Protein AF-A0A7C1PCT9-F1 (afdb_monomer)

Solvent-accessible surface area (backbone atoms only — not comparable to full-atom values): 18256 Å² total; per-residue (Å²): 136,82,82,90,89,82,88,82,88,87,85,89,86,79,90,88,82,89,81,87,88,81,85,83,84,84,85,89,81,91,84,91,85,92,84,89,81,94,81,67,72,62,65,69,50,56,55,52,55,54,50,52,53,52,49,66,73,66,52,69,83,76,79,71,77,74,73,76,74,72,79,72,78,71,56,94,83,63,65,92,64,53,50,37,72,36,34,32,74,82,54,45,45,39,73,47,61,86,58,62,58,45,44,54,76,41,76,43,57,38,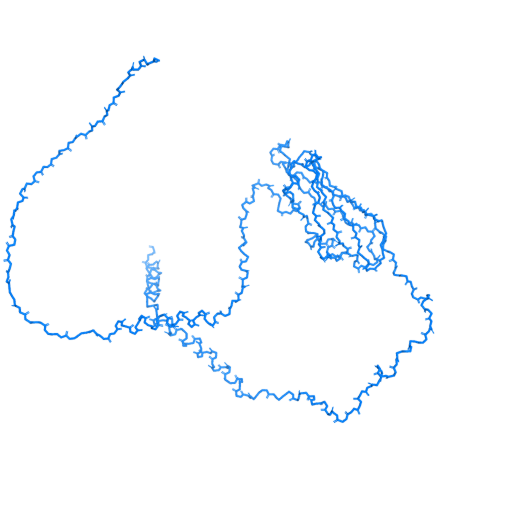29,44,36,38,36,45,25,76,41,38,85,65,41,51,82,83,63,53,76,79,36,65,74,47,46,74,44,38,44,81,49,81,83,58,63,73,70,50,66,40,73,90,72,15,24,28,34,42,47,38,42,36,23,56,71,51,66,85,47,54,52,45,77,59,44,70,37,33,33,39,23,91,86,44,59,90,98,50,31,60,50,77,41,59,19,64,62,45,71,33,43,46,38,74,62,84,69,65,87,77,58,72,86,67,76,79,80,71,56,66,73,84,71,50,75,81,86,56,91,73,72,77,74,69,75,73,75,71,72,75,58,67,66,57,57,51,47,51,68,51,49,52,60,50,50,56,51,52,49,53,52,52,50,53,69,74,43,58,64,61,56,53,53,51,51,55,51,52,55,49,56,55,53,61,70,74,54,128

Foldseek 3Di:
DDDDDDDDDDDDDDDDDDDDDDDDDDDDDDDDDDDDDPDDPPVVVVVVVVVVVVVVVPPPPPPPPPPPVPPPPQPPLDDPPQEFAWAFDPKAKAKDWPDQEDAAPDWTKIKIKIFRTQCQVRGHDDPCCPPPVDVVFWDFDPDFDDKDGDNVRNMIMGITTIGGNDQPPFKDQKRKHWYAYPPDDPSCRTDIYIHHIGTHGHHYDDDCPVVDPPPPCPDCVVVPPVPDPPPPPPPPPPPPPCVVVVVCVVVVVVVVVVVVVVCCVVCVVVVVVVVVVVVVVVVVVVPD

Nearest PDB structures (foldseek):
  3mjg-assembly1_X  TM=6.087E-01  e=2.648E-02  Homo sapiens
  7u06-assembly1_a  TM=4.929E-01  e=1.381E-01  Saccharomyces cerevisiae
  7u06-assembly1_A  TM=5.159E-01  e=6.075E-01  Saccharomyces cerevisiae
  5cl2-assembly1_B  TM=4.514E-01  e=9.581E-01  Bacillus subtilis subsp. subtilis str. 168
  7aoi-assembly1_AE  TM=2.057E-01  e=4.460E+00  Trypanosoma brucei

Structure (mmCIF, N/CA/C/O backbone):
data_AF-A0A7C1PCT9-F1
#
_entry.id   AF-A0A7C1PCT9-F1
#
loop_
_atom_site.group_PDB
_atom_site.id
_atom_site.type_symbol
_atom_site.label_atom_id
_atom_site.label_alt_id
_atom_site.label_comp_id
_atom_site.label_asym_id
_atom_site.label_entity_id
_atom_site.label_seq_id
_atom_site.pdbx_PDB_ins_code
_atom_site.Cartn_x
_atom_site.Cartn_y
_atom_site.Cartn_z
_atom_site.occupancy
_atom_site.B_iso_or_equiv
_atom_site.auth_seq_id
_atom_site.auth_comp_id
_atom_site.auth_asym_id
_atom_site.auth_atom_id
_atom_site.pdbx_PDB_model_num
ATOM 1 N N . MET A 1 1 ? 53.596 25.399 -35.728 1.00 34.41 1 MET A N 1
ATOM 2 C CA . MET A 1 1 ? 53.726 25.555 -37.193 1.00 34.41 1 MET A CA 1
ATOM 3 C C . MET A 1 1 ? 52.388 25.213 -37.831 1.00 34.41 1 MET A C 1
ATOM 5 O O . MET A 1 1 ? 51.833 24.182 -37.480 1.00 34.41 1 MET A O 1
ATOM 9 N N . THR A 1 2 ? 51.874 26.073 -38.708 1.00 39.88 2 THR A N 1
ATOM 10 C CA . THR A 1 2 ? 50.877 25.734 -39.749 1.00 39.88 2 THR A CA 1
ATOM 11 C C . THR A 1 2 ? 51.627 25.346 -41.038 1.00 39.88 2 THR A C 1
ATOM 13 O O . THR A 1 2 ? 52.841 25.575 -41.093 1.00 39.88 2 THR A O 1
ATOM 16 N N . PRO A 1 3 ? 50.995 24.654 -42.009 1.00 45.25 3 PRO A N 1
ATOM 17 C CA . PRO A 1 3 ? 50.161 25.276 -43.073 1.00 45.25 3 PRO A CA 1
ATOM 18 C C . PRO A 1 3 ? 48.670 24.814 -42.995 1.00 45.25 3 PRO A C 1
ATOM 20 O O . PRO A 1 3 ? 48.395 23.871 -42.264 1.00 45.25 3 PRO A O 1
ATOM 23 N N . ILE A 1 4 ? 47.611 25.448 -43.547 1.00 35.72 4 ILE A N 1
ATOM 24 C CA . ILE A 1 4 ? 47.355 26.126 -44.854 1.00 35.72 4 ILE A CA 1
ATOM 25 C C . ILE A 1 4 ? 47.272 25.072 -45.988 1.00 35.72 4 ILE A C 1
ATOM 27 O O . ILE A 1 4 ? 48.255 24.392 -46.237 1.00 35.72 4 ILE A O 1
ATOM 31 N N . CYS A 1 5 ? 46.136 24.747 -46.625 1.00 29.41 5 CYS A N 1
ATOM 32 C CA . CYS A 1 5 ? 45.145 25.516 -47.421 1.00 29.41 5 CYS A CA 1
ATOM 33 C C . CYS A 1 5 ? 43.762 24.779 -47.423 1.00 29.41 5 CYS A C 1
ATOM 35 O O . CYS A 1 5 ? 43.679 23.708 -46.834 1.00 29.41 5 CYS A O 1
ATOM 37 N N . MET A 1 6 ? 42.676 25.141 -48.142 1.00 30.17 6 MET A N 1
ATOM 38 C CA . MET A 1 6 ? 42.039 26.407 -48.603 1.00 30.17 6 MET A CA 1
ATOM 39 C C . MET A 1 6 ? 40.809 26.049 -49.502 1.00 30.17 6 MET A C 1
ATOM 41 O O . MET A 1 6 ? 40.753 24.934 -50.011 1.00 30.17 6 MET A O 1
ATOM 45 N N . ASN A 1 7 ? 39.896 27.003 -49.772 1.00 30.20 7 ASN A N 1
ATOM 46 C CA . ASN A 1 7 ? 38.778 26.960 -50.752 1.00 30.20 7 ASN A CA 1
ATOM 47 C C . ASN A 1 7 ? 37.554 26.058 -50.419 1.00 30.20 7 ASN A C 1
ATOM 49 O O . ASN A 1 7 ? 37.663 25.115 -49.648 1.00 30.20 7 ASN A O 1
ATOM 53 N N . CYS A 1 8 ? 36.342 26.315 -50.945 1.00 29.67 8 CYS A N 1
ATOM 54 C CA . CYS A 1 8 ? 35.909 27.401 -51.847 1.00 29.67 8 CYS A CA 1
ATOM 55 C C . CYS A 1 8 ? 34.505 27.946 -51.509 1.00 29.67 8 CYS A C 1
ATOM 57 O O . CYS A 1 8 ? 33.659 27.231 -50.977 1.00 29.67 8 CYS A O 1
ATOM 59 N N . SER A 1 9 ? 34.245 29.198 -51.889 1.00 33.88 9 SER A N 1
ATOM 60 C CA . SER A 1 9 ? 32.927 29.846 -51.806 1.00 33.88 9 SER A CA 1
ATOM 61 C C . SER A 1 9 ? 32.010 29.433 -52.963 1.00 33.88 9 SER A C 1
ATOM 63 O O . SER A 1 9 ? 32.494 29.163 -54.062 1.00 33.88 9 SER A O 1
ATOM 65 N N . TYR A 1 10 ? 30.688 29.515 -52.777 1.00 34.38 10 TYR A N 1
ATOM 66 C CA . TYR A 1 10 ? 29.740 29.518 -53.897 1.00 34.38 10 TYR A CA 1
ATOM 67 C C . TYR A 1 10 ? 28.717 30.649 -53.754 1.00 34.38 10 TYR A C 1
ATOM 69 O O . TYR A 1 10 ? 28.006 30.739 -52.755 1.00 34.38 10 TYR A O 1
ATOM 77 N N . THR A 1 11 ? 28.652 31.525 -54.755 1.00 38.16 11 THR A N 1
ATOM 78 C CA . THR A 1 11 ? 27.704 32.643 -54.836 1.00 38.16 11 THR A CA 1
ATOM 79 C C . THR A 1 11 ? 26.948 32.574 -56.157 1.00 38.16 11 THR A C 1
ATOM 81 O O . THR A 1 11 ? 27.548 32.442 -57.221 1.00 38.16 11 THR A O 1
ATOM 84 N N . ALA A 1 12 ? 25.621 32.693 -56.100 1.00 37.91 12 ALA A N 1
ATOM 85 C CA . ALA A 1 12 ? 24.768 32.758 -57.282 1.00 37.91 12 ALA A CA 1
ATOM 86 C C . ALA A 1 12 ? 24.230 34.188 -57.462 1.00 37.91 12 ALA A C 1
ATOM 88 O O . ALA A 1 12 ? 23.592 34.740 -56.566 1.00 37.91 12 ALA A O 1
ATOM 89 N N . ARG A 1 13 ? 24.498 34.789 -58.626 1.00 34.66 13 ARG A N 1
ATOM 90 C CA . ARG A 1 13 ? 23.863 36.029 -59.111 1.00 34.66 13 ARG A CA 1
ATOM 91 C C . ARG A 1 13 ? 22.791 35.692 -60.147 1.00 34.66 13 ARG A C 1
ATOM 93 O O . ARG A 1 13 ? 22.927 34.668 -60.806 1.00 34.66 13 ARG A O 1
ATOM 100 N N . ILE A 1 14 ? 21.848 36.622 -60.348 1.00 40.97 14 ILE A N 1
ATOM 101 C CA . ILE A 1 14 ? 21.247 37.117 -61.620 1.00 40.97 14 ILE A CA 1
ATOM 102 C C . ILE A 1 14 ? 20.027 37.974 -61.194 1.00 40.97 14 ILE A C 1
ATOM 104 O O . ILE A 1 14 ? 19.207 37.503 -60.416 1.00 40.97 14 ILE A O 1
ATOM 108 N N . ASN A 1 15 ? 20.041 39.309 -61.364 1.00 33.62 15 ASN A N 1
ATOM 109 C CA . ASN A 1 15 ? 19.644 40.087 -62.565 1.00 33.62 15 ASN A CA 1
ATOM 110 C C . ASN A 1 15 ? 18.154 39.864 -62.936 1.00 33.62 15 ASN A C 1
ATOM 112 O O . ASN A 1 15 ? 17.707 38.728 -62.913 1.00 33.62 15 ASN A O 1
ATOM 116 N N . CYS A 1 16 ? 17.303 40.836 -63.307 1.00 33.38 16 CYS A N 1
ATOM 117 C CA . CYS A 1 16 ? 17.400 42.246 -63.766 1.00 33.38 16 CYS A CA 1
ATOM 118 C C . CYS A 1 16 ? 15.999 42.924 -63.563 1.00 33.38 16 CYS A C 1
ATOM 120 O O . CYS A 1 16 ? 15.058 42.195 -63.274 1.00 33.38 16 CYS A O 1
ATOM 122 N N . SER A 1 17 ? 15.685 44.223 -63.751 1.00 31.41 17 SER A N 1
ATOM 123 C CA . SER A 1 17 ? 16.380 45.526 -63.944 1.00 31.41 17 SER A CA 1
ATOM 124 C C . SER A 1 17 ? 15.306 46.665 -63.896 1.00 31.41 17 SER A C 1
ATOM 126 O O . SER A 1 17 ? 14.157 46.376 -63.573 1.00 31.41 17 SER A O 1
ATOM 128 N N . TYR A 1 18 ? 15.643 47.900 -64.317 1.00 33.81 18 TYR A N 1
ATOM 129 C CA . TYR A 1 18 ? 14.765 49.067 -64.614 1.00 33.81 18 TYR A CA 1
ATOM 130 C C . TYR A 1 18 ? 14.069 49.812 -63.440 1.00 33.81 18 TYR A C 1
ATOM 132 O O . TYR A 1 18 ? 13.752 49.203 -62.428 1.00 33.81 18 TYR A O 1
ATOM 140 N N . SER A 1 19 ? 13.674 51.100 -63.547 1.00 34.06 19 SER A N 1
ATOM 141 C CA . SER A 1 19 ? 14.343 52.334 -6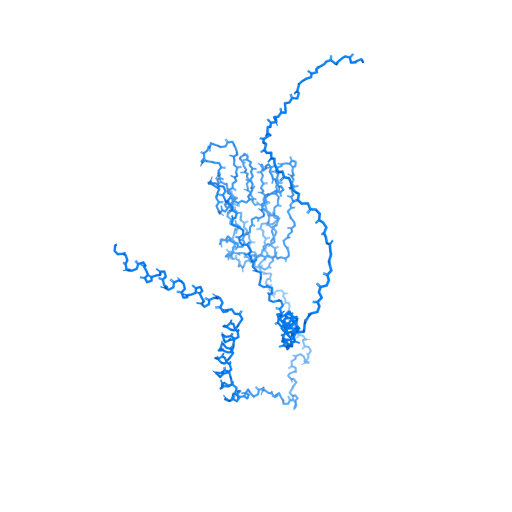4.056 1.00 34.06 19 SER A CA 1
ATOM 142 C C . SER A 1 19 ? 13.479 53.584 -63.736 1.00 34.06 19 SER A C 1
ATOM 144 O O . SER A 1 19 ? 12.262 53.511 -63.881 1.00 34.06 19 SER A O 1
ATOM 146 N N . GLY A 1 20 ? 14.086 54.736 -63.394 1.00 29.34 20 GLY A N 1
ATOM 147 C CA . GLY A 1 20 ? 13.401 56.026 -63.108 1.00 29.34 20 GLY A CA 1
ATOM 148 C C . GLY A 1 20 ? 12.677 56.078 -61.744 1.00 29.34 20 GLY A C 1
ATOM 149 O O . GLY A 1 20 ? 12.276 55.046 -61.225 1.00 29.34 20 GLY A O 1
ATOM 150 N N . GLY A 1 21 ? 12.493 57.208 -61.046 1.00 30.06 21 GLY A N 1
ATOM 151 C CA . GLY A 1 21 ? 12.656 58.640 -61.371 1.00 30.06 21 GLY A CA 1
ATOM 152 C C . GLY A 1 21 ? 11.321 59.388 -61.138 1.00 30.06 21 GLY A C 1
ATOM 153 O O . GLY A 1 21 ? 10.285 58.839 -61.484 1.00 30.06 21 GLY A O 1
ATOM 154 N N . SER A 1 22 ? 11.231 60.600 -60.570 1.00 33.81 22 SER A N 1
ATOM 155 C CA . SER A 1 22 ? 12.225 61.504 -59.960 1.00 33.81 22 SER A CA 1
ATOM 156 C C . SER A 1 22 ? 11.532 62.603 -59.097 1.00 33.81 22 SER A C 1
ATOM 158 O O . SER A 1 22 ? 10.328 62.792 -59.197 1.00 33.81 22 SER A O 1
ATOM 160 N N . LEU A 1 23 ? 12.314 63.330 -58.278 1.00 32.09 23 LEU A N 1
ATOM 161 C CA . LEU A 1 23 ? 12.117 64.728 -57.807 1.00 32.09 23 LEU A CA 1
ATOM 162 C C . LEU A 1 23 ? 10.844 65.194 -57.023 1.00 32.09 23 LEU A C 1
ATOM 164 O O . LEU A 1 23 ? 9.767 65.381 -57.567 1.00 32.09 23 LEU A O 1
ATOM 168 N N . SER A 1 24 ? 11.089 65.567 -55.753 1.00 35.06 24 SER A N 1
ATOM 169 C CA . SER A 1 24 ? 10.665 66.794 -55.015 1.00 35.06 24 SER A CA 1
ATOM 170 C C . SER A 1 24 ? 9.210 67.341 -54.964 1.00 35.06 24 SER A C 1
ATOM 172 O O . SER A 1 24 ? 8.599 67.698 -55.963 1.00 35.06 24 SER A O 1
ATOM 174 N N . LEU A 1 25 ? 8.788 67.612 -53.714 1.00 38.69 25 LEU A N 1
ATOM 175 C CA . LEU A 1 25 ? 7.818 68.620 -53.201 1.00 38.69 25 LEU A CA 1
ATOM 176 C C . LEU A 1 25 ? 8.000 70.049 -53.814 1.00 38.69 25 LEU A C 1
ATOM 178 O O . LEU A 1 25 ? 9.107 70.281 -54.305 1.00 38.69 25 LEU A O 1
ATOM 182 N N . PRO A 1 26 ? 7.050 71.040 -53.712 1.00 46.72 26 PRO A N 1
ATOM 183 C CA . PRO A 1 26 ? 6.242 71.328 -52.497 1.00 46.72 26 PRO A CA 1
ATOM 184 C C . PRO A 1 26 ? 4.864 72.081 -52.579 1.00 46.72 26 PRO A C 1
ATOM 186 O O . PRO A 1 26 ? 4.522 72.726 -53.560 1.00 46.72 26 PRO A O 1
ATOM 189 N N . SER A 1 27 ? 4.202 72.159 -51.406 1.00 32.53 27 SER A N 1
ATOM 190 C CA . SER A 1 27 ? 3.361 73.276 -50.880 1.00 32.53 27 SER A CA 1
ATOM 191 C C . SER A 1 27 ? 1.933 73.574 -51.414 1.00 32.53 27 SER A C 1
ATOM 193 O O . SER A 1 27 ? 1.569 73.209 -52.522 1.00 32.53 27 SER A O 1
ATOM 195 N N . ALA A 1 28 ? 1.180 74.328 -50.582 1.00 31.72 28 ALA A N 1
ATOM 196 C CA . ALA A 1 28 ? -0.140 74.974 -50.781 1.00 31.72 28 ALA A CA 1
ATOM 197 C C . ALA A 1 28 ? -1.378 74.065 -51.038 1.00 31.72 28 ALA A C 1
ATOM 199 O O . ALA A 1 28 ? -1.268 73.001 -51.626 1.00 31.72 28 ALA A O 1
ATOM 200 N N . SER A 1 29 ? -2.622 74.419 -50.661 1.00 33.34 29 SER A N 1
ATOM 201 C CA . SER A 1 29 ? -3.139 75.333 -49.615 1.00 33.34 29 SER A CA 1
ATOM 202 C C . SER A 1 29 ? -4.628 75.017 -49.311 1.00 33.34 29 SER A C 1
ATOM 204 O O . SER A 1 29 ? -5.347 74.547 -50.183 1.00 33.34 29 SER A O 1
ATOM 206 N N . SER A 1 30 ? -5.093 75.339 -48.093 1.00 34.66 30 SER A N 1
ATOM 207 C CA . SER A 1 30 ? -6.479 75.727 -47.714 1.00 34.66 30 SER A CA 1
ATOM 208 C C . SER A 1 30 ? -7.722 75.022 -48.315 1.00 34.66 30 SER A C 1
ATOM 210 O O . SER A 1 30 ? -8.102 75.319 -49.442 1.00 34.66 30 SER A O 1
ATOM 212 N N . ALA A 1 31 ? -8.513 74.337 -47.467 1.00 33.94 31 ALA A N 1
ATOM 213 C CA . ALA A 1 31 ? -9.981 74.527 -47.365 1.00 33.94 31 ALA A CA 1
ATOM 214 C C . ALA A 1 31 ? -10.581 73.861 -46.098 1.00 33.94 31 ALA A C 1
ATOM 216 O O . ALA A 1 31 ? -10.058 72.874 -45.587 1.00 33.94 31 ALA A O 1
ATOM 217 N N . THR A 1 32 ? -11.686 74.403 -45.572 1.00 39.47 32 THR A N 1
ATOM 218 C CA . THR A 1 32 ? -12.336 73.990 -44.308 1.00 39.47 32 THR A CA 1
ATOM 219 C C . THR A 1 32 ? -13.384 72.872 -44.469 1.00 39.47 32 THR A C 1
ATOM 221 O O . THR A 1 32 ? -14.223 72.919 -45.362 1.00 39.47 32 THR A O 1
ATOM 224 N N . GLY A 1 33 ? -13.417 71.901 -43.538 1.00 33.62 33 GLY A N 1
ATOM 225 C CA . GLY A 1 33 ? -14.384 70.782 -43.521 1.00 33.62 33 GLY A CA 1
ATOM 226 C C . GLY A 1 33 ? -14.949 70.476 -42.122 1.00 33.62 33 GLY A C 1
ATOM 227 O O . GLY A 1 33 ? -14.325 69.800 -41.311 1.00 33.62 33 GLY A O 1
ATOM 228 N N . ARG A 1 34 ? -16.141 70.998 -41.813 1.00 36.94 34 ARG A N 1
ATOM 229 C CA . ARG A 1 34 ? -16.750 71.063 -40.463 1.00 36.94 34 ARG A CA 1
ATOM 230 C C . ARG A 1 34 ? -17.566 69.794 -40.110 1.00 36.94 34 ARG A C 1
ATOM 232 O O . ARG A 1 34 ? -18.535 69.539 -40.819 1.00 36.94 34 ARG A O 1
ATOM 239 N N . ARG A 1 35 ? -17.305 69.116 -38.966 1.00 35.19 35 ARG A N 1
ATOM 240 C CA . ARG A 1 35 ? -18.284 68.721 -37.889 1.00 35.19 35 ARG A CA 1
ATOM 241 C C . ARG A 1 35 ? -17.812 67.591 -36.936 1.00 35.19 35 ARG A C 1
ATOM 243 O O . ARG A 1 35 ? -16.844 66.885 -37.183 1.00 35.19 35 ARG A O 1
ATOM 250 N N . HIS A 1 36 ? -18.504 67.481 -35.795 1.00 40.34 36 HIS A N 1
ATOM 251 C CA . HIS A 1 36 ? -18.175 66.667 -34.611 1.00 40.34 36 HIS A CA 1
ATOM 252 C C . HIS A 1 36 ? -18.411 65.150 -34.744 1.00 40.34 36 HIS A C 1
ATOM 254 O O . HIS A 1 36 ? -19.438 64.736 -35.271 1.00 40.34 36 HIS A O 1
ATOM 260 N N . ALA A 1 37 ? -17.581 64.347 -34.053 1.00 39.06 37 ALA A N 1
ATOM 261 C CA . ALA A 1 37 ? -17.981 63.040 -33.486 1.00 39.06 37 ALA A CA 1
ATOM 262 C C . ALA A 1 37 ? -17.149 62.566 -32.255 1.00 39.06 37 ALA A C 1
ATOM 264 O O . ALA A 1 37 ? -17.217 61.400 -31.860 1.00 39.06 37 ALA A O 1
ATOM 265 N N . SER A 1 38 ? -16.346 63.431 -31.616 1.00 45.69 38 SER A N 1
ATOM 266 C CA . SER A 1 38 ? -15.388 63.019 -30.565 1.00 45.69 38 SER A CA 1
ATOM 267 C C . SER A 1 38 ? -15.964 63.061 -29.136 1.00 45.69 38 SER A C 1
ATOM 269 O O . SER A 1 38 ? -15.550 63.878 -28.318 1.00 45.69 38 SER A O 1
ATOM 271 N N . ARG A 1 39 ? -16.949 62.202 -28.810 1.00 46.16 39 ARG A N 1
ATOM 272 C CA . ARG A 1 39 ? -17.495 62.118 -27.429 1.00 46.16 39 ARG A CA 1
ATOM 273 C C . ARG A 1 39 ? -18.047 60.747 -26.989 1.00 46.16 39 ARG A C 1
ATOM 275 O O . ARG A 1 39 ? -19.043 60.680 -26.281 1.00 46.16 39 ARG A O 1
ATOM 282 N N . SER A 1 40 ? -17.417 59.634 -27.384 1.00 47.94 40 SER A N 1
ATOM 283 C CA . SER A 1 40 ? -17.886 58.281 -26.988 1.00 47.94 40 SER A CA 1
ATOM 284 C C . SER A 1 40 ? -16.805 57.228 -26.686 1.00 47.94 40 SER A C 1
ATOM 286 O O . SER A 1 40 ? -17.117 56.175 -26.126 1.00 47.94 40 SER A O 1
ATOM 288 N N . ARG A 1 41 ? -15.528 57.481 -2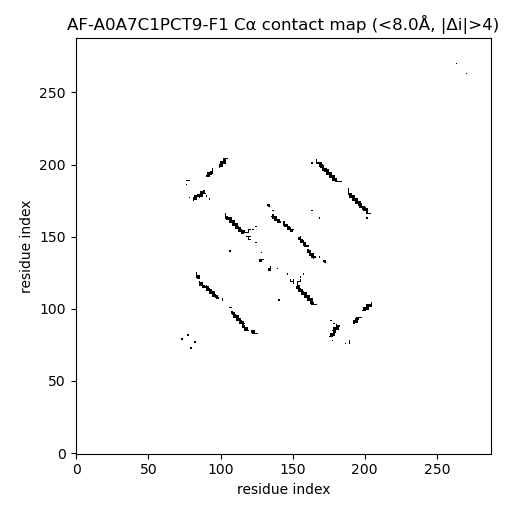7.017 1.00 47.62 41 ARG A N 1
ATOM 289 C CA . ARG A 1 41 ? -14.442 56.485 -26.866 1.00 47.62 41 ARG A CA 1
ATOM 290 C C . ARG A 1 41 ? -13.862 56.393 -25.444 1.00 47.62 41 ARG A C 1
ATOM 292 O O . ARG A 1 41 ? -13.344 55.340 -25.088 1.00 47.62 41 ARG A O 1
ATOM 299 N N . GLY A 1 42 ? -13.980 57.455 -24.637 1.00 40.38 42 GLY A N 1
ATOM 300 C CA . GLY A 1 42 ? -13.446 57.528 -23.267 1.00 40.38 42 GLY A CA 1
ATOM 301 C C . GLY A 1 42 ? -14.140 56.574 -22.289 1.00 40.38 42 GLY A C 1
ATOM 302 O O . GLY A 1 42 ? -13.519 55.623 -21.820 1.00 40.38 42 GLY A O 1
ATOM 303 N N . LEU A 1 43 ? -15.447 56.763 -22.051 1.00 46.94 43 LEU A N 1
ATOM 304 C CA . LEU A 1 43 ? -16.223 55.962 -21.085 1.00 46.94 43 LEU A CA 1
ATOM 305 C C . LEU A 1 43 ? -16.121 54.447 -21.348 1.00 46.94 43 LEU A C 1
ATOM 307 O O . LEU A 1 43 ? -16.063 53.658 -20.408 1.00 46.94 43 LEU A O 1
ATOM 311 N N . ARG A 1 44 ? -16.029 54.032 -22.622 1.00 50.69 44 ARG A N 1
ATOM 312 C CA . ARG A 1 44 ? -15.876 52.619 -23.018 1.00 50.69 44 ARG A CA 1
ATOM 313 C C . ARG A 1 44 ? -14.543 51.981 -22.599 1.00 50.69 44 ARG A C 1
ATOM 315 O O . ARG A 1 44 ? -14.449 50.757 -22.636 1.00 50.69 44 ARG A O 1
ATOM 322 N N . ARG A 1 45 ? -13.526 52.766 -22.226 1.00 51.34 45 ARG A N 1
ATOM 323 C CA . ARG A 1 45 ? -12.267 52.271 -21.641 1.00 51.34 45 ARG A CA 1
ATOM 324 C C . ARG A 1 45 ? -12.325 52.290 -20.112 1.00 51.34 45 ARG A C 1
ATOM 326 O O . ARG A 1 45 ? -12.053 51.261 -19.503 1.00 51.34 45 ARG A O 1
ATOM 333 N N . SER A 1 46 ? -12.775 53.391 -19.506 1.00 53.59 46 SER A N 1
ATOM 334 C CA . SER A 1 46 ? -12.893 53.523 -18.043 1.00 53.59 46 SER A CA 1
ATOM 335 C C . SER A 1 46 ? -13.793 52.445 -17.429 1.00 53.59 46 SER A C 1
ATOM 337 O O . SER A 1 46 ? -13.396 51.782 -16.476 1.00 53.59 46 SER A O 1
ATOM 339 N N . ALA A 1 47 ? -14.960 52.186 -18.031 1.00 54.59 47 ALA A N 1
ATOM 340 C CA . ALA A 1 47 ? -15.884 51.156 -17.556 1.00 54.59 47 ALA A CA 1
ATOM 341 C C . ALA A 1 47 ? -15.303 49.729 -17.625 1.00 54.59 47 ALA A C 1
ATOM 343 O O . ALA A 1 47 ? -15.675 48.888 -16.816 1.00 54.59 47 ALA A O 1
ATOM 344 N N . ARG A 1 48 ? -14.372 49.446 -18.551 1.00 53.94 48 ARG A N 1
ATOM 345 C CA . ARG A 1 48 ? -13.707 48.131 -18.641 1.00 53.94 48 ARG A CA 1
ATOM 346 C C . ARG A 1 48 ? -12.708 47.915 -17.506 1.00 53.94 48 ARG A C 1
ATOM 348 O O . ARG A 1 48 ? -12.658 46.821 -16.961 1.00 53.94 48 ARG A O 1
ATOM 355 N N . LEU A 1 49 ? -11.945 48.948 -17.145 1.00 56.66 49 LEU A N 1
ATOM 356 C CA . LEU A 1 49 ? -10.989 48.883 -16.034 1.00 56.66 49 LEU A CA 1
ATOM 357 C C . LEU A 1 49 ? -11.705 48.775 -14.683 1.00 56.66 49 LEU A C 1
ATOM 359 O O . LEU A 1 49 ? -11.335 47.937 -13.868 1.00 56.66 49 LEU A O 1
ATOM 363 N N . ILE A 1 50 ? -12.774 49.554 -14.482 1.00 62.09 50 ILE A N 1
ATOM 364 C CA . ILE A 1 50 ? -13.597 49.480 -13.266 1.00 62.09 50 ILE A CA 1
ATOM 365 C C . ILE A 1 50 ? -14.273 48.106 -13.148 1.00 62.09 50 ILE A C 1
ATOM 367 O O . ILE A 1 50 ? -14.256 47.522 -12.071 1.00 62.09 50 ILE A O 1
ATOM 371 N N . PHE A 1 51 ? -14.812 47.549 -14.242 1.00 56.91 51 PHE A N 1
ATOM 372 C CA . PHE A 1 51 ? -15.431 46.218 -14.208 1.00 56.91 51 PHE A CA 1
ATOM 373 C C . PHE A 1 51 ? -14.413 45.090 -13.975 1.00 56.91 51 PHE A C 1
ATOM 375 O O . PHE A 1 51 ? -14.731 44.146 -13.265 1.00 56.91 51 PHE A O 1
ATOM 382 N N . LEU A 1 52 ? -13.187 45.187 -14.509 1.00 59.97 52 LEU A N 1
ATOM 383 C CA . LEU A 1 52 ? -12.111 44.235 -14.196 1.00 59.97 52 LEU A CA 1
ATOM 384 C C . LEU A 1 52 ? -11.719 44.280 -12.711 1.00 59.97 52 LEU A C 1
ATOM 386 O O . LEU A 1 52 ? -11.619 43.230 -12.086 1.00 59.97 52 LEU A O 1
ATOM 390 N N . LEU A 1 53 ? -11.564 45.477 -12.133 1.00 58.38 53 LEU A N 1
ATOM 391 C CA . LEU A 1 53 ? -11.297 45.643 -10.699 1.00 58.38 53 LEU A CA 1
ATOM 392 C C . LEU A 1 53 ? -12.431 45.087 -9.826 1.00 58.38 53 LEU A C 1
ATOM 394 O O . LEU A 1 53 ? -12.159 44.378 -8.863 1.00 58.38 53 LEU A O 1
ATOM 398 N N . LEU A 1 54 ? -13.692 45.353 -10.182 1.00 57.53 54 LEU A N 1
ATOM 399 C CA . LEU A 1 54 ? -14.853 44.808 -9.471 1.00 57.53 54 LEU A CA 1
ATOM 400 C C . LEU A 1 54 ? -14.981 43.286 -9.611 1.00 57.53 54 LEU A C 1
ATOM 402 O O . LEU A 1 54 ? -15.396 42.643 -8.654 1.00 57.53 54 LEU A O 1
ATOM 406 N N . LEU A 1 55 ? -14.583 42.698 -10.746 1.00 53.03 55 LEU A N 1
ATOM 407 C CA . LEU A 1 55 ? -14.550 41.241 -10.899 1.00 53.03 55 LEU A CA 1
ATOM 408 C C . LEU A 1 55 ? -13.525 40.615 -9.942 1.00 53.03 55 LEU A C 1
ATOM 410 O O . LEU A 1 55 ? -13.873 39.704 -9.200 1.00 53.03 55 LEU A O 1
ATOM 414 N N . CYS A 1 56 ? -12.304 41.162 -9.896 1.00 51.34 56 CYS A N 1
ATOM 415 C CA . CYS A 1 56 ? -11.245 40.703 -8.991 1.00 51.34 56 CYS A CA 1
ATOM 416 C C . CYS A 1 56 ? -11.567 40.910 -7.499 1.00 51.34 56 CYS A C 1
ATOM 418 O O . CYS A 1 56 ? -10.971 40.243 -6.660 1.00 51.34 56 CYS A O 1
ATOM 420 N N . LEU A 1 57 ? -12.483 41.827 -7.164 1.00 54.19 57 LEU A N 1
ATOM 421 C CA . LEU A 1 57 ? -12.939 42.095 -5.792 1.00 54.19 57 LEU A CA 1
ATOM 422 C C . LEU A 1 57 ? -14.170 41.272 -5.369 1.00 54.19 57 LEU A C 1
ATOM 424 O O . LEU A 1 57 ? -14.535 41.317 -4.198 1.00 54.19 57 LEU A O 1
ATOM 428 N N . TRP A 1 58 ? -14.822 40.556 -6.292 1.00 47.19 58 TRP A N 1
ATOM 429 C CA . TRP A 1 58 ? -15.984 39.695 -6.005 1.00 47.19 58 TRP A CA 1
ATOM 430 C C . TRP A 1 58 ? -15.752 38.214 -6.310 1.00 47.19 58 TRP A C 1
ATOM 432 O O . TRP A 1 58 ? -16.521 37.367 -5.858 1.00 47.19 58 TRP A O 1
ATOM 442 N N . THR A 1 59 ? -14.673 37.866 -7.012 1.00 42.50 59 THR A N 1
ATOM 443 C CA . THR A 1 59 ? -14.097 36.529 -6.894 1.00 42.50 59 THR A CA 1
ATOM 444 C C . THR A 1 59 ? -13.341 36.432 -5.573 1.00 42.50 59 THR A C 1
ATOM 446 O O . THR A 1 59 ? -12.140 36.706 -5.526 1.00 42.50 59 THR A O 1
ATOM 449 N N . GLU A 1 60 ? -14.010 35.970 -4.513 1.00 45.56 60 GLU A N 1
ATOM 450 C CA . GLU A 1 60 ? -13.270 35.191 -3.517 1.00 45.56 60 GLU A CA 1
ATOM 451 C C . GLU A 1 60 ? -12.502 34.090 -4.265 1.00 45.56 60 GLU A C 1
ATOM 453 O O . GLU A 1 60 ? -13.045 33.508 -5.218 1.00 45.56 60 GLU A O 1
ATOM 458 N N . PRO A 1 61 ? -11.247 33.793 -3.889 1.00 43.34 61 PRO A N 1
ATOM 459 C CA . PRO A 1 61 ? -10.513 32.698 -4.485 1.00 43.34 61 PRO A CA 1
ATOM 460 C C . PRO A 1 61 ? -11.140 31.386 -4.013 1.00 43.34 61 PRO A C 1
ATOM 462 O O . PRO A 1 61 ? -10.666 30.740 -3.080 1.00 43.34 61 PRO A O 1
ATOM 465 N N . VAL A 1 62 ? -12.191 30.956 -4.715 1.00 47.19 62 VAL A N 1
ATOM 466 C CA . VAL A 1 62 ? -12.561 29.549 -4.797 1.00 47.19 62 VAL A CA 1
ATOM 467 C C . VAL A 1 62 ? -11.350 28.861 -5.407 1.00 47.19 62 VAL A C 1
ATOM 469 O O . VAL A 1 62 ? -11.209 28.774 -6.628 1.00 47.19 62 VAL A O 1
ATOM 472 N N . VAL A 1 63 ? -10.447 28.395 -4.539 1.00 47.69 63 VAL A N 1
ATOM 473 C CA . VAL A 1 63 ? -9.331 27.513 -4.882 1.00 47.69 63 VAL A CA 1
ATOM 474 C C . VAL A 1 63 ? -9.930 26.144 -5.185 1.00 47.69 63 VAL A C 1
ATOM 476 O O . VAL A 1 63 ? -9.718 25.152 -4.487 1.00 47.69 63 VAL A O 1
ATOM 479 N N . GLY A 1 64 ? -10.715 26.109 -6.262 1.00 41.72 64 GLY A N 1
ATOM 480 C CA . GLY A 1 64 ? -11.008 24.908 -6.998 1.00 41.72 64 GLY A CA 1
ATOM 481 C C . GLY A 1 64 ? -9.663 24.377 -7.436 1.00 41.72 64 GLY A C 1
ATOM 482 O O . GLY A 1 64 ? -9.084 24.856 -8.411 1.00 41.72 64 GLY A O 1
ATOM 483 N N . LYS A 1 65 ? -9.151 23.413 -6.668 1.00 39.75 65 LYS A N 1
ATOM 484 C CA . LYS A 1 65 ? -8.050 22.564 -7.087 1.00 39.75 65 LYS A CA 1
ATOM 485 C C . LYS A 1 65 ? -8.548 21.832 -8.321 1.00 39.75 65 LYS A C 1
ATOM 487 O O . LYS A 1 65 ? -9.130 20.754 -8.231 1.00 39.75 65 LYS A O 1
ATOM 492 N N . VAL A 1 66 ? -8.342 22.456 -9.478 1.00 42.09 66 VAL A N 1
ATOM 493 C CA . VAL A 1 66 ? -8.262 21.757 -10.747 1.00 42.09 66 VAL A CA 1
ATOM 494 C C . VAL A 1 66 ? -7.048 20.866 -10.582 1.00 42.09 66 VAL A C 1
ATOM 496 O O . VAL A 1 66 ? -5.916 21.265 -10.843 1.00 42.09 66 VAL A O 1
ATOM 499 N N . TYR A 1 67 ? -7.298 19.672 -10.049 1.00 44.88 67 TYR A N 1
ATOM 500 C CA . TYR A 1 67 ? -6.401 18.553 -10.197 1.00 44.88 67 TYR A CA 1
ATOM 501 C C . TYR A 1 67 ? -6.287 18.366 -11.703 1.00 44.88 67 TYR A C 1
ATOM 503 O O . TYR A 1 67 ? -7.174 17.796 -12.339 1.00 44.88 67 TYR A O 1
ATOM 511 N N . ALA A 1 68 ? -5.233 18.944 -12.278 1.00 37.34 68 ALA A N 1
ATOM 512 C CA . ALA A 1 68 ? -4.765 18.565 -13.588 1.00 37.34 68 ALA A CA 1
ATOM 513 C C . ALA A 1 68 ? -4.433 17.083 -13.451 1.00 37.34 68 ALA A C 1
ATOM 515 O O . ALA A 1 68 ? -3.390 16.718 -12.914 1.00 37.34 68 ALA A O 1
ATOM 516 N N . GLN A 1 69 ? -5.400 16.241 -13.815 1.00 42.66 69 GLN A N 1
ATOM 517 C CA . GLN A 1 69 ? -5.237 14.802 -13.856 1.00 42.66 69 GLN A CA 1
ATOM 518 C C . GLN A 1 69 ? -4.343 14.537 -15.057 1.00 42.66 69 GLN A C 1
ATOM 520 O O . GLN A 1 69 ? -4.811 14.280 -16.165 1.00 42.66 69 GLN A O 1
ATOM 525 N N . GLU A 1 70 ? -3.052 14.755 -14.821 1.00 43.62 70 GLU A N 1
ATOM 526 C CA . GLU A 1 70 ? -1.983 14.588 -15.778 1.00 43.62 70 GLU A CA 1
ATOM 527 C C . GLU A 1 70 ? -2.127 13.183 -16.339 1.00 43.62 70 GLU A C 1
ATOM 529 O O . GLU A 1 70 ? -2.069 12.188 -15.612 1.00 43.62 70 GLU A O 1
ATOM 534 N N . ALA A 1 71 ? -2.456 13.119 -17.628 1.00 46.59 71 ALA A N 1
ATOM 535 C CA . ALA A 1 71 ? -2.705 11.874 -18.325 1.00 46.59 71 ALA A CA 1
ATOM 536 C C . ALA A 1 71 ? -1.353 11.224 -18.620 1.00 46.59 71 ALA A C 1
ATOM 538 O O . ALA A 1 71 ? -0.921 11.168 -19.771 1.00 46.59 71 ALA A O 1
ATOM 539 N N . THR A 1 72 ? -0.673 10.794 -17.551 1.00 52.88 72 THR A N 1
ATOM 540 C CA . THR A 1 72 ? 0.593 10.072 -17.582 1.00 52.88 72 THR A CA 1
ATOM 541 C C . THR A 1 72 ? 0.465 8.978 -18.620 1.00 52.88 72 THR A C 1
ATOM 543 O O . THR A 1 72 ? -0.339 8.056 -18.464 1.00 52.88 72 THR A O 1
ATOM 546 N N . SER A 1 73 ? 1.221 9.113 -19.708 1.00 53.00 73 SER A N 1
ATOM 547 C CA . SER A 1 73 ? 1.214 8.177 -20.823 1.00 53.00 73 SER A CA 1
ATOM 548 C C . SER A 1 73 ? 1.842 6.868 -20.358 1.00 53.00 73 SER A C 1
ATOM 550 O O . SER A 1 73 ? 3.043 6.652 -20.519 1.00 53.00 73 SER A O 1
ATOM 552 N N . ASN A 1 74 ? 1.025 6.039 -19.706 1.00 62.25 74 ASN A N 1
ATOM 553 C CA . ASN A 1 74 ? 1.422 4.772 -19.118 1.00 62.25 74 ASN A CA 1
ATOM 554 C C . ASN A 1 74 ? 2.077 3.918 -20.218 1.00 62.25 74 ASN A C 1
ATOM 556 O O . ASN A 1 74 ? 1.405 3.630 -21.216 1.00 62.25 74 ASN A O 1
ATOM 560 N N . PRO A 1 75 ? 3.374 3.571 -20.107 1.00 69.50 75 PRO A N 1
ATOM 561 C CA . PRO A 1 75 ? 4.065 2.861 -21.174 1.00 69.50 75 PRO A CA 1
ATOM 562 C C . PRO A 1 75 ? 3.392 1.507 -21.417 1.00 69.50 75 PRO A C 1
ATOM 564 O O . PRO A 1 75 ? 2.897 0.865 -20.487 1.00 69.50 75 PRO A O 1
ATOM 567 N N . LEU A 1 76 ? 3.325 1.096 -22.686 1.00 68.56 76 LEU A N 1
ATOM 568 C CA . LEU A 1 76 ? 2.543 -0.064 -23.117 1.00 68.56 76 LEU A CA 1
ATOM 569 C C . LEU A 1 76 ? 2.957 -1.328 -22.345 1.00 68.56 76 LEU A C 1
ATOM 571 O O . LEU A 1 76 ? 4.076 -1.811 -22.486 1.00 68.56 76 LEU A O 1
ATOM 575 N N . GLY A 1 77 ? 2.034 -1.860 -21.538 1.00 75.94 77 GLY A N 1
ATOM 576 C CA . GLY A 1 77 ? 2.247 -3.048 -20.703 1.00 75.94 77 GLY A CA 1
ATOM 577 C C . GLY A 1 77 ? 2.541 -2.781 -19.220 1.00 75.94 77 GLY A C 1
ATOM 578 O O . GLY A 1 77 ? 2.565 -3.741 -18.454 1.00 75.94 77 GLY A O 1
ATOM 579 N N . GLN A 1 78 ? 2.714 -1.528 -18.784 1.00 85.00 78 GLN A N 1
ATOM 580 C CA . GLN A 1 78 ? 2.870 -1.204 -17.361 1.00 85.00 78 GLN A CA 1
ATOM 581 C C . GLN A 1 78 ? 1.546 -1.398 -16.589 1.00 85.00 78 GLN A C 1
ATOM 583 O O . GLN A 1 78 ? 0.529 -0.823 -16.992 1.00 85.00 78 GLN A O 1
ATOM 588 N N . PRO A 1 79 ? 1.530 -2.142 -15.463 1.00 87.12 79 PRO A N 1
ATOM 589 C CA . PRO A 1 79 ? 0.344 -2.284 -14.620 1.00 87.12 79 PRO A CA 1
ATOM 590 C C . PRO A 1 79 ? -0.118 -0.948 -14.024 1.00 87.12 79 PRO A C 1
ATOM 592 O O . PRO A 1 79 ? 0.681 -0.191 -13.478 1.00 87.12 79 PRO A O 1
ATOM 595 N N . THR A 1 80 ? -1.425 -0.684 -14.090 1.00 86.12 80 THR A N 1
ATOM 596 C CA . THR A 1 80 ? -2.062 0.492 -13.465 1.00 86.12 80 THR A CA 1
ATOM 597 C C . THR A 1 80 ? -2.211 0.337 -11.947 1.00 86.12 80 THR A C 1
ATOM 599 O O . THR A 1 80 ? -2.263 1.324 -11.217 1.00 86.12 80 THR A O 1
ATOM 602 N N . GLU A 1 81 ? -2.283 -0.905 -11.466 1.00 89.69 81 GLU A N 1
ATOM 603 C CA . GLU A 1 81 ? -2.469 -1.263 -10.059 1.00 89.69 81 GLU A CA 1
ATOM 604 C C . GLU A 1 81 ? -1.220 -1.960 -9.513 1.00 89.69 81 GLU A C 1
ATOM 606 O O . GLU A 1 81 ? -0.480 -2.610 -10.253 1.00 89.69 81 GLU A O 1
ATOM 611 N N . HIS A 1 82 ? -0.978 -1.821 -8.207 1.00 92.31 82 HIS A N 1
ATOM 612 C CA . HIS A 1 82 ? 0.130 -2.450 -7.471 1.00 92.31 82 HIS A CA 1
ATOM 613 C C . HIS A 1 82 ? 1.559 -2.176 -7.991 1.00 92.31 82 HIS A C 1
ATOM 615 O O . HIS A 1 82 ? 2.513 -2.744 -7.462 1.00 92.31 82 HIS A O 1
ATOM 621 N N . TYR A 1 83 ? 1.745 -1.304 -8.985 1.00 94.06 83 TYR A N 1
ATOM 622 C CA . TYR A 1 83 ? 3.054 -0.849 -9.450 1.00 94.06 83 TYR A CA 1
ATOM 623 C C . TYR A 1 83 ? 3.451 0.460 -8.759 1.00 94.06 83 TYR A C 1
ATOM 625 O O . TYR A 1 83 ? 2.712 1.442 -8.792 1.00 94.06 83 TYR A O 1
ATOM 633 N N . TYR A 1 84 ? 4.641 0.477 -8.155 1.00 94.50 84 TYR A N 1
ATOM 634 C CA . TYR A 1 84 ? 5.122 1.591 -7.325 1.00 94.50 84 TYR A CA 1
ATOM 635 C C . TYR A 1 84 ? 6.465 2.170 -7.812 1.00 94.50 84 TYR A C 1
ATOM 637 O O . TYR A 1 84 ? 7.251 2.687 -7.022 1.00 94.50 84 TYR A O 1
ATOM 645 N N . GLY A 1 85 ? 6.759 2.062 -9.114 1.00 92.69 85 GLY A N 1
ATOM 646 C CA . GLY A 1 85 ? 7.954 2.650 -9.744 1.00 92.69 85 GLY A CA 1
ATOM 647 C C . GLY A 1 85 ? 9.270 1.882 -9.550 1.00 92.69 85 GLY A C 1
ATOM 648 O O . GLY A 1 85 ? 10.304 2.313 -10.054 1.00 92.69 85 GLY A O 1
ATOM 649 N N . ALA A 1 86 ? 9.263 0.748 -8.846 1.00 94.25 86 ALA A N 1
ATOM 650 C CA . ALA A 1 86 ? 10.471 -0.035 -8.589 1.00 94.25 86 ALA A CA 1
ATOM 651 C C . ALA A 1 86 ? 10.961 -0.800 -9.832 1.00 94.25 86 ALA A C 1
ATOM 653 O O . ALA A 1 86 ? 10.197 -1.559 -10.435 1.00 94.25 86 ALA A O 1
ATOM 654 N N . TRP A 1 87 ? 12.258 -0.691 -10.145 1.00 93.31 87 TRP A N 1
ATOM 655 C CA . TRP A 1 87 ? 12.947 -1.577 -11.098 1.00 93.31 87 TRP A CA 1
ATOM 656 C C . TRP A 1 87 ? 14.021 -2.454 -10.433 1.00 93.31 87 TRP A C 1
ATOM 658 O O . TRP A 1 87 ? 14.685 -2.049 -9.478 1.00 93.31 87 TRP A O 1
ATOM 668 N N . GLY A 1 88 ? 14.227 -3.670 -10.938 1.00 93.44 88 GLY A N 1
ATOM 669 C CA . GLY A 1 88 ? 15.229 -4.591 -10.399 1.00 93.44 88 GLY A CA 1
ATOM 670 C C . GLY A 1 88 ? 15.103 -6.015 -10.933 1.00 93.44 88 GLY A C 1
ATOM 671 O O . GLY A 1 88 ? 14.199 -6.334 -11.698 1.00 93.44 88 GLY A O 1
ATOM 672 N N . VAL A 1 89 ? 16.019 -6.890 -10.516 1.00 93.38 89 VAL A N 1
ATOM 673 C CA . VAL A 1 89 ? 16.027 -8.308 -10.909 1.00 93.38 89 VAL A CA 1
ATOM 674 C C . VAL A 1 89 ? 15.770 -9.151 -9.665 1.00 93.38 89 VAL A C 1
ATOM 676 O O . VAL A 1 89 ? 16.600 -9.197 -8.760 1.00 93.38 89 VAL A O 1
ATOM 679 N N . GLY A 1 90 ? 14.608 -9.808 -9.605 1.00 93.00 90 GLY A N 1
ATOM 680 C CA . GLY A 1 90 ? 14.213 -10.598 -8.436 1.00 93.00 90 GLY A CA 1
ATOM 681 C C . GLY A 1 90 ? 13.958 -9.749 -7.186 1.00 93.00 90 GLY A C 1
ATOM 682 O O . GLY A 1 90 ? 14.409 -10.135 -6.105 1.00 93.00 90 GLY A O 1
ATOM 683 N N . VAL A 1 91 ? 13.275 -8.606 -7.349 1.00 95.81 91 VAL A N 1
ATOM 684 C CA . VAL A 1 91 ? 12.847 -7.712 -6.257 1.00 95.81 91 VAL A CA 1
ATOM 685 C C . VAL A 1 91 ? 12.032 -8.491 -5.227 1.00 95.81 91 VAL A C 1
ATOM 687 O O . VAL A 1 91 ? 11.180 -9.317 -5.573 1.00 95.81 91 VAL A O 1
ATOM 690 N N . ARG A 1 92 ? 12.304 -8.229 -3.948 1.00 96.31 92 ARG A N 1
ATOM 691 C CA . ARG A 1 92 ? 11.600 -8.835 -2.812 1.00 96.31 92 ARG A CA 1
ATOM 692 C C . ARG A 1 92 ? 10.901 -7.766 -1.997 1.00 96.31 92 ARG A C 1
ATOM 694 O O . ARG A 1 92 ? 11.369 -6.632 -1.939 1.00 96.31 92 ARG A O 1
ATOM 701 N N . VAL A 1 93 ? 9.788 -8.149 -1.384 1.00 97.06 93 VAL A N 1
ATOM 702 C CA . VAL A 1 93 ? 8.999 -7.281 -0.516 1.00 97.06 93 VAL A CA 1
ATOM 703 C C . VAL A 1 93 ? 8.561 -8.090 0.697 1.00 97.06 93 VAL A C 1
ATOM 705 O O . VAL A 1 93 ? 8.102 -9.220 0.536 1.00 97.06 93 VAL A O 1
ATOM 708 N N . HIS A 1 94 ? 8.699 -7.531 1.896 1.00 97.00 94 HIS A N 1
ATOM 709 C CA . HIS A 1 94 ? 8.232 -8.153 3.136 1.00 97.00 9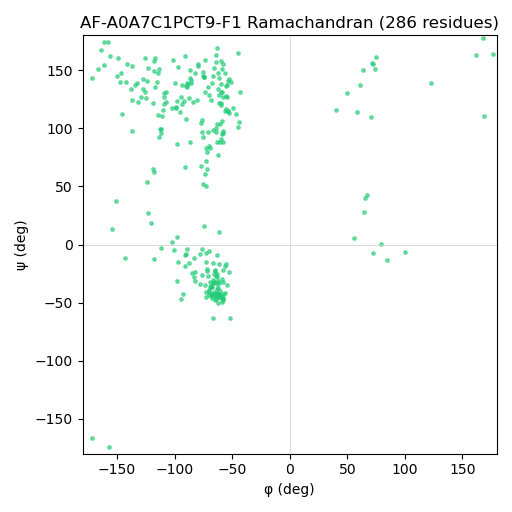4 HIS A CA 1
ATOM 710 C C . HIS A 1 94 ? 7.814 -7.108 4.173 1.00 97.00 94 HIS A C 1
ATOM 712 O O . HIS A 1 94 ? 8.186 -5.937 4.084 1.00 97.00 94 HIS A O 1
ATOM 718 N N . TRP A 1 95 ? 7.024 -7.543 5.152 1.00 96.75 95 TRP A N 1
ATOM 719 C CA . TRP A 1 95 ? 6.665 -6.745 6.321 1.00 96.75 95 TRP A CA 1
ATOM 720 C C . TRP A 1 95 ? 7.634 -7.022 7.475 1.00 96.75 95 TRP A C 1
ATOM 722 O O . TRP A 1 95 ? 7.957 -8.173 7.762 1.00 96.75 95 TRP A O 1
ATOM 732 N N . GLU A 1 96 ? 8.052 -5.965 8.163 1.00 95.62 96 GLU A N 1
ATOM 733 C CA . GLU A 1 96 ? 8.750 -6.003 9.449 1.00 95.62 96 GLU A CA 1
ATOM 734 C C . GLU A 1 96 ? 7.869 -5.307 10.492 1.00 95.62 96 GLU A C 1
ATOM 736 O O . GLU A 1 96 ? 7.302 -4.246 10.228 1.00 95.62 96 GLU A O 1
ATOM 741 N N . LEU A 1 97 ? 7.728 -5.901 11.675 1.00 92.56 97 LEU A N 1
ATOM 742 C CA . LEU A 1 97 ? 6.969 -5.333 12.789 1.00 92.56 97 LEU A CA 1
ATOM 743 C C . LEU A 1 97 ? 7.948 -5.050 13.925 1.00 92.56 97 LEU A C 1
ATOM 745 O O . LEU A 1 97 ? 8.802 -5.884 14.219 1.00 92.56 97 LEU A O 1
ATOM 749 N N . GLU A 1 98 ? 7.791 -3.918 14.612 1.00 88.00 98 GLU A N 1
ATOM 750 C CA . GLU A 1 98 ? 8.520 -3.689 15.868 1.00 88.00 98 GLU A CA 1
ATOM 751 C C . GLU A 1 98 ? 8.045 -4.666 16.963 1.00 88.00 98 GLU A C 1
ATOM 753 O O . GLU A 1 98 ? 8.822 -5.074 17.825 1.00 88.00 98 GLU A O 1
ATOM 758 N N . ARG A 1 99 ? 6.751 -5.026 16.944 1.00 88.94 99 ARG A N 1
ATOM 759 C CA . ARG A 1 99 ? 6.073 -5.850 17.957 1.00 88.94 99 ARG A CA 1
ATOM 760 C C . ARG A 1 99 ? 4.985 -6.700 17.302 1.00 88.94 99 ARG A C 1
ATOM 762 O O . ARG A 1 99 ? 4.246 -6.204 16.456 1.00 88.94 99 ARG A O 1
ATOM 769 N N . ASP A 1 100 ? 4.856 -7.955 17.726 1.00 88.25 100 ASP A N 1
ATOM 770 C CA . ASP A 1 100 ? 3.809 -8.893 17.280 1.00 88.25 100 ASP A CA 1
ATOM 771 C C . ASP A 1 100 ? 2.441 -8.640 17.947 1.00 88.25 100 ASP A C 1
ATOM 773 O O . ASP A 1 100 ? 1.434 -9.262 17.602 1.00 88.25 100 ASP A O 1
ATOM 777 N N . SER A 1 101 ? 2.414 -7.750 18.938 1.00 88.12 101 SER A N 1
ATOM 778 C CA . SER A 1 101 ? 1.302 -7.524 19.848 1.00 88.12 101 SER A CA 1
ATOM 779 C C . SER A 1 101 ? 1.141 -6.035 20.165 1.00 88.12 101 SER A C 1
ATOM 781 O O . SER A 1 101 ? 2.110 -5.292 20.330 1.00 88.12 101 SER A O 1
ATOM 783 N N . VAL A 1 102 ? -0.114 -5.590 20.215 1.00 89.81 102 VAL A N 1
ATOM 784 C CA . VAL A 1 102 ? -0.520 -4.184 20.382 1.00 89.81 102 VAL A CA 1
ATOM 785 C C . VAL A 1 102 ? -1.858 -4.150 21.118 1.00 89.81 102 VAL A C 1
ATOM 787 O O . VAL A 1 102 ? -2.666 -5.057 20.921 1.00 89.81 102 VAL A O 1
ATOM 790 N N . LYS A 1 103 ? -2.127 -3.162 21.981 1.00 88.25 103 LYS A N 1
ATOM 791 C CA . LYS A 1 103 ? -3.463 -3.059 22.598 1.00 88.25 103 LYS A CA 1
ATOM 792 C C . LYS A 1 103 ? -4.459 -2.420 21.634 1.00 88.25 103 LYS A C 1
ATOM 794 O O . LYS A 1 103 ? -4.094 -1.633 20.762 1.00 88.25 103 LYS A O 1
ATOM 799 N N . GLU A 1 104 ? -5.734 -2.736 21.805 1.00 85.88 104 GLU A N 1
ATOM 800 C CA . GLU A 1 104 ? -6.826 -2.094 21.077 1.00 85.88 104 GLU A CA 1
ATOM 801 C C . GLU A 1 104 ? -6.764 -0.560 21.240 1.00 85.88 104 GLU A C 1
ATOM 803 O O . GLU A 1 104 ? -6.650 -0.041 22.349 1.00 85.88 104 GLU A O 1
ATOM 808 N N . GLY A 1 105 ? -6.769 0.169 20.118 1.00 82.38 105 GLY A N 1
ATOM 809 C CA . GLY A 1 105 ? -6.604 1.629 20.083 1.00 82.38 105 GLY A CA 1
ATOM 810 C C . GLY A 1 105 ? -5.155 2.155 20.101 1.00 82.38 105 GLY A C 1
ATOM 811 O O . GLY A 1 105 ? -4.945 3.326 19.764 1.00 82.38 105 GLY A O 1
ATOM 812 N N . GLU A 1 106 ? -4.147 1.334 20.415 1.00 89.19 106 GLU A N 1
ATOM 813 C CA . GLU A 1 106 ? -2.734 1.730 20.302 1.00 89.19 106 GLU A CA 1
ATOM 814 C C . GLU A 1 106 ? -2.266 1.777 18.835 1.00 89.19 106 GLU A C 1
ATOM 816 O O . GLU A 1 106 ? -2.875 1.196 17.932 1.00 89.19 106 GLU A O 1
ATOM 821 N N . VAL A 1 107 ? -1.186 2.522 18.583 1.00 92.00 107 VAL A N 1
ATOM 822 C CA . VAL A 1 107 ? -0.589 2.661 17.247 1.00 92.00 107 VAL A CA 1
ATOM 823 C C . VAL A 1 107 ? 0.523 1.630 17.083 1.00 92.00 107 VAL A C 1
ATOM 825 O O . VAL A 1 107 ? 1.501 1.640 17.828 1.00 92.00 107 VAL A O 1
ATOM 828 N N . LEU A 1 108 ? 0.383 0.773 16.079 1.00 92.62 108 LEU A N 1
ATOM 829 C CA . LEU A 1 108 ? 1.395 -0.171 15.630 1.00 92.62 108 LEU A CA 1
ATOM 830 C C . LEU A 1 108 ? 2.340 0.508 14.626 1.00 92.62 108 LEU A C 1
ATOM 832 O O . LEU A 1 108 ? 1.896 1.245 13.739 1.00 92.62 108 LEU A O 1
ATOM 836 N N . LEU A 1 109 ? 3.638 0.222 14.749 1.00 94.50 109 LEU A N 1
ATOM 837 C CA . LEU A 1 109 ? 4.645 0.546 13.741 1.00 94.50 109 LEU A CA 1
ATOM 838 C C . LEU A 1 109 ? 4.940 -0.693 12.890 1.00 94.50 109 LEU A C 1
ATOM 840 O O . LEU A 1 109 ? 5.400 -1.720 13.393 1.00 94.50 109 LEU A O 1
ATOM 844 N N . VAL A 1 110 ? 4.650 -0.571 11.595 1.00 94.94 110 VAL A N 1
ATOM 845 C CA . VAL A 1 110 ? 4.807 -1.617 10.578 1.00 94.94 110 VAL A CA 1
ATOM 846 C C . VAL A 1 110 ? 5.676 -1.067 9.461 1.00 94.94 110 VAL A C 1
ATOM 848 O O . VAL A 1 110 ? 5.347 -0.035 8.885 1.00 94.94 110 VAL A O 1
ATOM 851 N N . THR A 1 111 ? 6.753 -1.751 9.110 1.00 96.94 111 THR A N 1
ATOM 852 C CA . THR A 1 111 ? 7.672 -1.324 8.056 1.00 96.94 111 THR A CA 1
ATOM 853 C C . THR A 1 111 ? 7.540 -2.232 6.844 1.00 96.94 111 THR A C 1
ATOM 855 O O . THR A 1 111 ? 7.765 -3.435 6.935 1.00 96.94 111 THR A O 1
ATOM 858 N N . LEU A 1 112 ? 7.201 -1.660 5.688 1.00 97.19 112 LEU A N 1
ATOM 859 C CA . LEU A 1 112 ? 7.357 -2.350 4.411 1.00 97.19 112 LEU A CA 1
ATOM 860 C C . LEU A 1 112 ? 8.811 -2.240 3.971 1.00 97.19 112 LEU A C 1
ATOM 862 O O . LEU A 1 112 ? 9.318 -1.127 3.819 1.00 97.19 112 LEU A O 1
ATOM 866 N N . VAL A 1 113 ? 9.460 -3.366 3.711 1.00 97.19 113 VAL A N 1
ATOM 867 C CA . VAL A 1 113 ? 10.808 -3.404 3.145 1.00 97.19 113 VAL A CA 1
ATOM 868 C C . VAL A 1 113 ? 10.730 -3.858 1.699 1.00 97.19 113 VAL A C 1
ATOM 870 O O . VAL A 1 113 ? 10.084 -4.856 1.393 1.00 97.19 113 VAL A O 1
ATOM 873 N N . VAL A 1 114 ? 11.398 -3.120 0.814 1.00 97.19 114 VAL A N 1
ATOM 874 C CA . VAL A 1 114 ? 11.553 -3.449 -0.607 1.00 97.19 114 VAL A CA 1
ATOM 875 C C . VAL A 1 114 ? 13.049 -3.619 -0.880 1.00 97.19 114 VAL A C 1
ATOM 877 O O . VAL A 1 114 ? 13.832 -2.704 -0.629 1.00 97.19 114 VAL A O 1
ATOM 880 N N . GLU A 1 115 ? 13.461 -4.788 -1.369 1.00 96.62 115 GLU A N 1
ATOM 881 C CA . GLU A 1 115 ? 14.867 -5.164 -1.569 1.00 96.62 115 GLU A CA 1
ATOM 882 C C . GLU A 1 115 ? 15.214 -5.444 -3.033 1.00 96.62 115 GLU A C 1
ATOM 884 O O . GLU A 1 115 ? 14.364 -5.867 -3.821 1.00 96.62 115 GLU A O 1
ATOM 889 N N . ARG A 1 116 ? 16.514 -5.345 -3.358 1.00 95.19 116 ARG A N 1
ATOM 890 C CA . ARG A 1 116 ? 17.098 -5.654 -4.682 1.00 95.19 116 ARG A CA 1
ATOM 891 C C . ARG A 1 116 ? 16.597 -4.715 -5.786 1.00 95.19 116 ARG A C 1
ATOM 893 O O . ARG A 1 116 ? 16.556 -5.074 -6.965 1.00 95.19 116 ARG A O 1
ATOM 900 N N . VAL A 1 117 ? 16.236 -3.501 -5.385 1.00 95.75 117 VAL A N 1
ATOM 901 C CA . VAL A 1 117 ? 15.768 -2.417 -6.244 1.00 95.75 117 VAL A CA 1
ATOM 902 C C . VAL A 1 117 ? 16.958 -1.586 -6.712 1.00 95.75 117 VAL A C 1
ATOM 904 O O . VAL A 1 117 ? 17.838 -1.247 -5.925 1.00 95.75 117 VAL A O 1
ATOM 907 N N . ARG A 1 118 ? 16.986 -1.223 -7.997 1.00 94.75 118 ARG A N 1
ATOM 908 C CA . ARG A 1 118 ? 18.042 -0.379 -8.585 1.00 94.75 118 ARG A CA 1
ATOM 909 C C . ARG A 1 118 ? 17.769 1.132 -8.470 1.00 94.75 118 ARG A C 1
ATOM 911 O O . ARG A 1 118 ? 18.690 1.912 -8.665 1.00 94.75 118 ARG A O 1
ATOM 918 N N . ASN A 1 119 ? 16.535 1.554 -8.175 1.00 95.19 119 ASN A N 1
ATOM 919 C CA . ASN A 1 119 ? 16.121 2.952 -7.955 1.00 95.19 119 ASN A CA 1
ATOM 920 C C . ASN A 1 119 ? 15.435 3.177 -6.585 1.00 95.19 119 ASN A C 1
ATOM 922 O O . ASN A 1 119 ? 14.338 3.730 -6.539 1.00 95.19 119 ASN A O 1
ATOM 926 N N . PRO A 1 120 ? 16.034 2.797 -5.440 1.00 93.38 120 PRO A N 1
ATOM 927 C CA . PRO A 1 120 ? 15.355 2.869 -4.138 1.00 93.38 120 PRO A CA 1
ATOM 928 C C . PRO A 1 120 ? 14.976 4.301 -3.688 1.00 93.38 120 PRO A C 1
ATOM 930 O O . PRO A 1 120 ? 14.237 4.450 -2.722 1.00 93.38 120 PRO A O 1
ATOM 933 N N . GLN A 1 121 ? 15.438 5.347 -4.391 1.00 93.38 121 GLN A N 1
ATOM 934 C CA . GLN A 1 121 ? 15.005 6.746 -4.222 1.00 93.38 121 GLN A CA 1
ATOM 935 C C . GLN A 1 121 ? 13.732 7.116 -5.015 1.00 93.38 121 GLN A C 1
ATOM 937 O O . GLN A 1 121 ? 13.043 8.058 -4.639 1.00 93.38 121 GLN A O 1
ATOM 942 N N . GLU A 1 122 ? 13.424 6.406 -6.105 1.00 92.56 122 GLU A N 1
ATOM 943 C CA . GLU A 1 122 ? 12.288 6.692 -7.005 1.00 92.56 122 GLU A CA 1
ATOM 944 C C . GLU A 1 122 ? 11.052 5.837 -6.688 1.00 92.56 122 GLU A C 1
ATOM 946 O O . GLU A 1 122 ? 9.951 6.134 -7.159 1.00 92.56 122 GLU A O 1
ATOM 951 N N . VAL A 1 123 ? 11.220 4.772 -5.893 1.00 94.69 123 VAL A N 1
ATOM 952 C CA . VAL A 1 123 ? 10.105 3.941 -5.430 1.00 94.69 123 VAL A CA 1
ATOM 953 C C . VAL A 1 123 ? 9.115 4.809 -4.654 1.00 94.69 123 VAL A C 1
ATOM 955 O O . VAL A 1 123 ? 9.468 5.572 -3.750 1.00 94.69 123 VAL A O 1
ATOM 958 N N . GLN A 1 124 ? 7.843 4.677 -5.006 1.00 94.50 124 GLN A N 1
ATOM 959 C CA . GLN A 1 124 ? 6.755 5.407 -4.376 1.00 94.50 124 GLN A CA 1
ATOM 960 C C . GLN A 1 124 ? 6.242 4.620 -3.170 1.00 94.50 124 GLN A C 1
ATOM 962 O O . GLN A 1 124 ? 6.065 3.407 -3.245 1.00 94.50 124 GLN A O 1
ATOM 967 N N . ARG A 1 125 ? 5.956 5.304 -2.056 1.00 95.25 125 ARG A N 1
ATOM 968 C CA . ARG A 1 125 ? 5.341 4.684 -0.872 1.00 95.25 125 ARG A CA 1
ATOM 969 C C . ARG A 1 125 ? 3.954 4.125 -1.236 1.00 95.25 125 ARG A C 1
ATOM 971 O O . ARG A 1 125 ? 3.092 4.922 -1.614 1.00 95.25 125 ARG A O 1
ATOM 978 N N . PRO A 1 126 ? 3.681 2.818 -1.053 1.00 94.94 126 PRO A N 1
ATOM 979 C CA . PRO A 1 126 ? 2.335 2.280 -1.226 1.00 94.94 126 PRO A CA 1
ATOM 980 C C . PRO A 1 126 ? 1.311 2.962 -0.314 1.00 94.94 126 PRO A C 1
ATOM 982 O O . PRO A 1 126 ? 1.488 3.036 0.906 1.00 94.94 126 PRO A O 1
ATOM 985 N N . ASP A 1 127 ? 0.230 3.455 -0.915 1.00 93.38 127 ASP A N 1
ATOM 986 C CA . ASP A 1 127 ? -0.895 4.075 -0.216 1.00 93.38 127 ASP A CA 1
ATOM 987 C C . ASP A 1 127 ? -1.901 3.001 0.213 1.00 93.38 127 ASP A C 1
ATOM 989 O O . ASP A 1 127 ? -2.846 2.671 -0.507 1.00 93.38 127 ASP A O 1
ATOM 993 N N . LEU A 1 128 ? -1.677 2.439 1.403 1.00 93.69 128 LEU A N 1
ATOM 994 C CA . LEU A 1 128 ? -2.486 1.348 1.954 1.00 93.69 128 LEU A CA 1
ATOM 995 C C . LEU A 1 128 ? -3.964 1.743 2.157 1.00 93.69 128 LEU A C 1
ATOM 997 O O . LEU A 1 128 ? -4.812 0.863 2.247 1.00 93.69 128 LEU A O 1
ATOM 1001 N N . ARG A 1 129 ? -4.311 3.042 2.160 1.00 92.69 129 ARG A N 1
ATOM 1002 C CA . ARG A 1 129 ? -5.712 3.507 2.223 1.00 92.69 129 ARG A CA 1
ATOM 1003 C C . ARG A 1 129 ? -6.522 3.126 0.983 1.00 92.69 129 ARG A C 1
ATOM 1005 O O . ARG A 1 129 ? -7.740 3.015 1.073 1.00 92.69 129 ARG A O 1
ATOM 1012 N N . LYS A 1 130 ? -5.859 2.935 -0.163 1.00 92.31 130 LYS A N 1
ATOM 1013 C CA . LYS A 1 130 ? -6.482 2.497 -1.426 1.00 92.31 130 LYS A CA 1
ATOM 1014 C C . LYS A 1 130 ? -6.662 0.979 -1.508 1.00 92.31 130 LYS A C 1
ATOM 1016 O O . LYS A 1 130 ? -7.337 0.499 -2.410 1.00 92.31 130 LYS A O 1
ATOM 1021 N N . LEU A 1 131 ? -6.053 0.225 -0.592 1.00 93.06 131 LEU A N 1
ATOM 1022 C CA . LEU A 1 131 ? -6.091 -1.233 -0.579 1.00 93.06 131 LEU A CA 1
ATOM 1023 C C . LEU A 1 131 ? -7.202 -1.699 0.359 1.00 93.06 131 LEU A C 1
ATOM 1025 O O . LEU A 1 131 ? -7.116 -1.508 1.571 1.00 93.06 131 LEU A O 1
ATOM 1029 N N . GLU A 1 132 ? -8.239 -2.330 -0.189 1.00 92.56 132 GLU A N 1
ATOM 1030 C CA . GLU A 1 132 ? -9.456 -2.643 0.566 1.00 92.56 132 GLU A CA 1
ATOM 1031 C C . GLU A 1 132 ? -9.193 -3.473 1.838 1.00 92.56 132 GLU A C 1
ATOM 1033 O O . GLU A 1 132 ? -9.742 -3.163 2.896 1.00 92.56 132 GLU A O 1
ATOM 1038 N N . ALA A 1 133 ? -8.311 -4.477 1.772 1.00 92.12 133 ALA A N 1
ATOM 1039 C CA . ALA A 1 133 ? -7.954 -5.303 2.928 1.00 92.12 133 ALA A CA 1
ATOM 1040 C C . ALA A 1 133 ? -7.393 -4.469 4.099 1.00 92.12 133 ALA A C 1
ATOM 1042 O O . ALA A 1 133 ? -7.803 -4.651 5.246 1.00 92.12 133 ALA A O 1
ATOM 1043 N N . PHE A 1 134 ? -6.520 -3.501 3.804 1.00 93.94 134 PHE A N 1
ATOM 1044 C CA . PHE A 1 134 ? -5.953 -2.592 4.801 1.00 93.94 134 PHE A CA 1
ATOM 1045 C C . PHE A 1 134 ? -6.982 -1.565 5.278 1.00 93.94 134 PHE A C 1
ATOM 1047 O O . PHE A 1 134 ? -7.126 -1.362 6.480 1.00 93.94 134 PHE A O 1
ATOM 1054 N N . ALA A 1 135 ? -7.741 -0.956 4.362 1.00 93.12 135 ALA A N 1
ATOM 1055 C CA . ALA A 1 135 ? -8.742 0.061 4.686 1.00 93.12 135 ALA A CA 1
ATOM 1056 C C . ALA A 1 135 ? -9.884 -0.467 5.579 1.00 93.12 135 ALA A C 1
ATOM 1058 O O . ALA A 1 135 ? -10.407 0.284 6.407 1.00 93.12 135 ALA A O 1
ATOM 1059 N N . ARG A 1 136 ? -10.244 -1.754 5.441 1.00 93.38 136 ARG A N 1
ATOM 1060 C CA . ARG A 1 136 ? -11.225 -2.453 6.291 1.00 93.38 136 ARG A CA 1
ATOM 1061 C C . ARG A 1 136 ? -10.695 -2.766 7.696 1.00 93.38 136 ARG A C 1
ATOM 1063 O O . ARG A 1 136 ? -11.474 -2.729 8.643 1.00 93.38 136 ARG A O 1
ATOM 1070 N N . GLN A 1 137 ? -9.406 -3.081 7.842 1.00 92.94 137 GLN A N 1
ATOM 1071 C CA . GLN A 1 137 ? -8.819 -3.561 9.104 1.00 92.94 137 GLN A CA 1
ATOM 1072 C C . GLN A 1 137 ? -8.121 -2.468 9.931 1.00 92.94 137 GLN A C 1
ATOM 1074 O O . GLN A 1 137 ? -8.144 -2.522 11.160 1.00 92.94 137 GLN A O 1
ATOM 1079 N N . PHE A 1 138 ? -7.534 -1.458 9.286 1.00 94.31 138 PHE A N 1
ATOM 1080 C CA . PHE A 1 138 ? -6.687 -0.454 9.933 1.00 94.31 138 PHE A CA 1
ATOM 1081 C C . PHE A 1 138 ? -7.183 0.982 9.711 1.00 94.31 138 PHE A C 1
ATOM 1083 O O . PHE A 1 138 ? -7.825 1.322 8.714 1.00 94.31 138 PHE A O 1
ATOM 1090 N N . GLU A 1 139 ? -6.863 1.843 10.671 1.00 93.19 139 GLU A N 1
ATOM 1091 C CA . GLU A 1 139 ? -6.865 3.296 10.550 1.00 93.19 139 GLU A CA 1
ATOM 1092 C C . GLU A 1 139 ? -5.422 3.773 10.309 1.00 93.19 139 GLU A C 1
ATOM 1094 O O . GLU A 1 139 ? -4.470 3.264 10.903 1.00 93.19 139 GLU A O 1
ATOM 1099 N N . TRP A 1 140 ? -5.249 4.750 9.419 1.00 92.56 140 TRP A N 1
ATOM 1100 C CA . TRP A 1 140 ? -3.945 5.310 9.056 1.00 92.56 140 TRP A CA 1
ATOM 1101 C C . TRP A 1 140 ? -3.702 6.614 9.814 1.00 92.56 140 TRP A C 1
ATOM 1103 O O . TRP A 1 140 ? -4.425 7.590 9.604 1.00 92.56 140 TRP A O 1
ATOM 1113 N N . ILE A 1 141 ? -2.653 6.646 10.637 1.00 92.94 141 ILE A N 1
ATOM 1114 C CA . ILE A 1 141 ? -2.347 7.772 11.526 1.00 92.94 141 ILE A CA 1
ATOM 1115 C C . ILE A 1 141 ? -1.292 8.683 10.890 1.00 92.94 141 ILE A C 1
ATOM 1117 O O . ILE A 1 141 ? -0.195 8.243 10.550 1.00 92.94 141 ILE A O 1
ATOM 1121 N N . GLU A 1 142 ? -1.610 9.968 10.738 1.00 90.75 142 GLU A N 1
ATOM 1122 C CA . GLU A 1 142 ? -0.670 10.986 10.253 1.00 90.75 142 GLU A CA 1
ATOM 1123 C C . GLU A 1 142 ? -0.017 11.770 11.411 1.00 90.75 142 GLU A C 1
ATOM 1125 O O . GLU A 1 142 ? -0.623 11.897 12.475 1.00 90.75 142 GLU A O 1
ATOM 1130 N N . PRO A 1 143 ? 1.203 12.316 11.229 1.00 90.56 143 PRO A N 1
ATOM 1131 C CA . PRO A 1 143 ? 2.075 12.147 10.067 1.00 90.56 143 PRO A CA 1
ATOM 1132 C C . PRO A 1 143 ? 2.733 10.762 10.050 1.00 90.56 143 PRO A C 1
ATOM 1134 O O . PRO A 1 143 ? 3.122 10.225 11.092 1.00 90.56 143 PRO A O 1
ATOM 1137 N N . GLN A 1 144 ? 2.902 10.207 8.851 1.00 91.56 144 GLN A N 1
ATOM 1138 C CA . GLN A 1 144 ? 3.694 8.994 8.659 1.00 91.56 144 GLN A CA 1
ATOM 1139 C C . GLN A 1 144 ? 5.194 9.315 8.775 1.00 91.56 144 GLN A C 1
ATOM 1141 O O . GLN A 1 144 ? 5.597 10.393 8.329 1.00 91.56 144 GLN A O 1
ATOM 1146 N N . PRO A 1 145 ? 6.041 8.425 9.331 1.00 93.19 145 PRO A N 1
ATOM 1147 C CA . PRO A 1 145 ? 7.482 8.672 9.391 1.00 93.19 145 PRO A CA 1
ATOM 1148 C C . PRO A 1 145 ? 8.100 8.744 7.975 1.00 93.19 145 PRO A C 1
ATOM 1150 O O . PRO A 1 145 ? 7.458 8.315 7.005 1.00 93.19 145 PRO A O 1
ATOM 1153 N N . PRO A 1 146 ? 9.318 9.292 7.806 1.00 93.31 146 PRO A N 1
ATOM 1154 C CA . PRO A 1 146 ? 9.990 9.341 6.503 1.00 93.31 146 PRO A CA 1
ATOM 1155 C C . PRO A 1 146 ? 10.287 7.933 5.953 1.00 93.31 146 PRO A C 1
ATOM 1157 O O . PRO A 1 146 ? 10.122 6.935 6.649 1.00 93.31 146 PRO A O 1
ATOM 1160 N N . ALA A 1 147 ? 10.683 7.844 4.683 1.00 93.81 147 ALA A N 1
ATOM 1161 C CA . ALA A 1 147 ? 11.228 6.612 4.115 1.00 93.81 147 ALA A CA 1
ATOM 1162 C C . ALA A 1 147 ? 12.736 6.529 4.394 1.00 93.81 147 ALA A C 1
ATOM 1164 O O . ALA A 1 147 ? 13.430 7.542 4.308 1.00 93.81 147 ALA A O 1
ATOM 1165 N N . GLU A 1 148 ? 13.243 5.335 4.689 1.00 95.06 148 GLU A N 1
ATOM 1166 C CA . GLU A 1 148 ? 14.675 5.094 4.891 1.00 95.06 148 GLU A CA 1
ATOM 1167 C C . GLU A 1 148 ? 15.233 4.435 3.628 1.00 95.06 148 GLU A C 1
ATOM 1169 O O . GLU A 1 148 ? 14.801 3.346 3.247 1.00 95.06 148 GLU A O 1
ATOM 1174 N N . VAL A 1 149 ? 16.168 5.100 2.950 1.00 94.88 149 VAL A N 1
ATOM 1175 C CA . VAL A 1 149 ? 16.702 4.653 1.657 1.00 94.88 149 VAL A CA 1
ATOM 1176 C C . VAL A 1 149 ? 18.154 4.219 1.817 1.00 94.88 149 VAL A C 1
ATOM 1178 O O . VAL A 1 149 ? 19.041 5.052 1.990 1.00 94.88 149 VAL A O 1
ATOM 1181 N N . ASP A 1 150 ? 18.407 2.918 1.692 1.00 93.25 150 ASP A N 1
ATOM 1182 C CA . ASP A 1 150 ? 19.754 2.360 1.600 1.00 93.25 150 ASP A CA 1
ATOM 1183 C C . ASP A 1 150 ? 20.102 2.111 0.126 1.00 93.25 150 ASP A C 1
ATOM 1185 O O . ASP A 1 150 ? 19.909 1.029 -0.442 1.00 93.25 150 ASP A O 1
ATOM 1189 N N . ALA A 1 151 ? 20.623 3.162 -0.509 1.00 90.06 151 ALA A N 1
ATOM 1190 C CA . ALA A 1 151 ? 21.056 3.119 -1.900 1.00 90.06 151 ALA A CA 1
ATOM 1191 C C . ALA A 1 151 ? 22.242 2.163 -2.138 1.00 90.06 151 ALA A C 1
ATOM 1193 O O . ALA A 1 151 ? 22.404 1.679 -3.255 1.00 90.06 151 ALA A O 1
ATOM 1194 N N . ALA A 1 152 ? 23.043 1.851 -1.110 1.00 90.00 152 ALA A N 1
ATOM 1195 C CA . ALA A 1 152 ? 24.181 0.941 -1.227 1.00 90.00 152 ALA A CA 1
ATOM 1196 C C . ALA A 1 152 ? 23.745 -0.535 -1.248 1.00 90.00 152 ALA A C 1
ATOM 1198 O O . ALA A 1 152 ? 24.344 -1.342 -1.957 1.00 90.00 152 ALA A O 1
ATOM 1199 N N . LYS A 1 153 ? 22.681 -0.890 -0.513 1.00 91.44 153 LYS A N 1
ATOM 1200 C CA . LYS A 1 153 ? 22.079 -2.237 -0.523 1.00 91.44 153 LYS A CA 1
ATOM 1201 C C . LYS A 1 153 ? 20.973 -2.420 -1.571 1.00 91.44 153 LYS A C 1
ATOM 1203 O O . LYS A 1 153 ? 20.490 -3.538 -1.748 1.00 91.44 153 LYS A O 1
ATOM 1208 N N . GLY A 1 154 ? 20.544 -1.353 -2.251 1.00 93.12 154 GLY A N 1
ATOM 1209 C CA . GLY A 1 154 ? 19.387 -1.397 -3.153 1.00 93.12 154 GLY A CA 1
ATOM 1210 C C . GLY A 1 154 ? 18.083 -1.685 -2.399 1.00 93.12 154 GLY A C 1
ATOM 1211 O O . GLY A 1 154 ? 17.272 -2.504 -2.840 1.00 93.12 154 GLY A O 1
ATOM 1212 N N . GLN A 1 155 ? 17.927 -1.077 -1.220 1.00 95.56 155 GLN A N 1
ATOM 1213 C CA . GLN A 1 155 ? 16.836 -1.329 -0.278 1.00 95.56 155 GLN A CA 1
ATOM 1214 C C . GLN A 1 155 ? 16.146 -0.016 0.112 1.00 95.56 155 GLN A C 1
ATOM 1216 O O . GLN A 1 155 ? 16.796 1.013 0.291 1.00 95.56 155 GLN A O 1
ATOM 1221 N N . VAL A 1 156 ? 14.825 -0.053 0.278 1.00 96.94 156 VAL A N 1
ATOM 1222 C CA . VAL A 1 156 ? 14.048 1.048 0.865 1.00 96.94 156 VAL A CA 1
ATOM 1223 C C . VAL A 1 156 ? 13.062 0.508 1.898 1.00 96.94 156 VAL A C 1
ATOM 1225 O O . VAL A 1 156 ? 12.428 -0.528 1.684 1.00 96.94 156 VAL A O 1
ATOM 1228 N N . ARG A 1 157 ? 12.953 1.206 3.032 1.00 97.12 157 ARG A N 1
ATOM 1229 C CA . ARG A 1 157 ? 11.981 0.944 4.096 1.00 97.12 157 ARG A CA 1
ATOM 1230 C C . ARG A 1 157 ? 10.920 2.042 4.124 1.00 97.12 157 ARG A C 1
ATOM 1232 O O . ARG A 1 157 ? 11.241 3.229 4.201 1.00 97.12 157 ARG A O 1
ATOM 1239 N N . TYR A 1 158 ? 9.651 1.649 4.139 1.00 96.94 158 TYR A N 1
ATOM 1240 C CA . TYR A 1 158 ? 8.522 2.532 4.419 1.00 96.94 158 TYR A CA 1
ATOM 1241 C C . TYR A 1 158 ? 7.899 2.146 5.764 1.00 96.94 158 TYR A C 1
ATOM 1243 O O . TYR A 1 158 ? 7.078 1.231 5.803 1.00 96.94 158 TYR A O 1
ATOM 1251 N N . PRO A 1 159 ? 8.263 2.821 6.866 1.00 96.38 159 PRO A N 1
ATOM 1252 C CA . PRO A 1 159 ? 7.526 2.717 8.120 1.00 96.38 159 PRO A CA 1
ATOM 1253 C C . PRO A 1 159 ? 6.129 3.346 7.997 1.00 96.38 159 PRO A C 1
ATOM 1255 O O . PRO A 1 159 ? 5.962 4.427 7.422 1.00 96.38 159 PRO A O 1
ATOM 1258 N N . TYR A 1 160 ? 5.141 2.676 8.586 1.00 96.12 160 TYR A N 1
ATOM 1259 C CA . TYR A 1 160 ? 3.741 3.072 8.686 1.00 96.12 160 TYR A CA 1
ATOM 1260 C C . TYR A 1 160 ? 3.269 3.013 10.142 1.00 96.12 160 TYR A C 1
ATOM 1262 O O . TYR A 1 160 ? 3.465 2.024 10.845 1.00 96.12 160 TYR A O 1
ATOM 1270 N N . ARG A 1 161 ? 2.577 4.067 10.565 1.00 95.31 161 ARG A N 1
ATOM 1271 C CA . ARG A 1 161 ? 1.753 4.166 11.769 1.00 95.31 161 ARG A CA 1
ATOM 1272 C C . ARG A 1 161 ? 0.331 3.755 11.411 1.00 95.31 161 ARG A C 1
ATOM 1274 O O . ARG A 1 161 ? -0.373 4.489 10.708 1.00 95.31 161 ARG A O 1
ATOM 1281 N N . LEU A 1 162 ? -0.071 2.584 11.888 1.00 94.44 162 LEU A N 1
ATOM 1282 C CA . LEU A 1 162 ? -1.396 2.005 11.679 1.00 94.44 162 LEU A CA 1
ATOM 1283 C C . LEU A 1 162 ? -2.031 1.708 13.040 1.00 94.44 162 LEU A C 1
ATOM 1285 O O . LEU A 1 162 ? -1.357 1.232 13.946 1.00 94.44 162 LEU A O 1
ATOM 1289 N N . ARG A 1 163 ? -3.331 1.952 13.194 1.00 94.12 163 ARG A N 1
ATOM 1290 C CA . ARG A 1 163 ? -4.109 1.511 14.362 1.00 94.12 163 ARG A CA 1
ATOM 1291 C C . ARG A 1 163 ? -5.062 0.395 13.918 1.00 94.12 163 ARG A C 1
ATOM 1293 O O . ARG A 1 163 ? -5.809 0.621 12.966 1.00 94.12 163 ARG A O 1
ATOM 1300 N N . PRO A 1 164 ? -5.087 -0.785 14.561 1.00 93.81 164 PRO A N 1
ATOM 1301 C CA . PRO A 1 164 ? -6.128 -1.782 14.309 1.00 93.81 164 PRO A CA 1
ATOM 1302 C C . PRO A 1 164 ? -7.506 -1.206 14.659 1.00 93.81 164 PRO A C 1
ATOM 1304 O O . PRO A 1 164 ? -7.691 -0.678 15.754 1.00 93.81 164 PRO A O 1
ATOM 1307 N N . ARG A 1 165 ? -8.481 -1.299 13.746 1.00 90.88 165 ARG A N 1
ATOM 1308 C CA . ARG A 1 165 ? -9.845 -0.776 13.970 1.00 90.88 165 ARG A CA 1
ATOM 1309 C C . ARG A 1 165 ? -10.621 -1.570 15.018 1.00 90.88 165 ARG A C 1
ATOM 1311 O O . ARG A 1 165 ? -11.473 -1.008 15.698 1.00 90.88 165 ARG A O 1
ATOM 1318 N N . HIS A 1 166 ? -10.354 -2.873 15.097 1.00 88.31 166 HIS A N 1
ATOM 1319 C CA . HIS A 1 166 ? -11.099 -3.838 15.900 1.00 88.31 166 HIS A CA 1
ATOM 1320 C C . HIS A 1 166 ? -10.158 -4.934 16.415 1.00 88.31 166 HIS A C 1
ATOM 1322 O O . HIS A 1 166 ? -9.251 -5.360 15.696 1.00 88.31 166 HIS A O 1
ATOM 1328 N N . ARG A 1 167 ? -10.431 -5.475 17.606 1.00 85.69 167 ARG A N 1
ATOM 1329 C CA . ARG A 1 167 ? -9.726 -6.639 18.176 1.00 85.69 167 ARG A CA 1
ATOM 1330 C C . ARG A 1 167 ? -9.7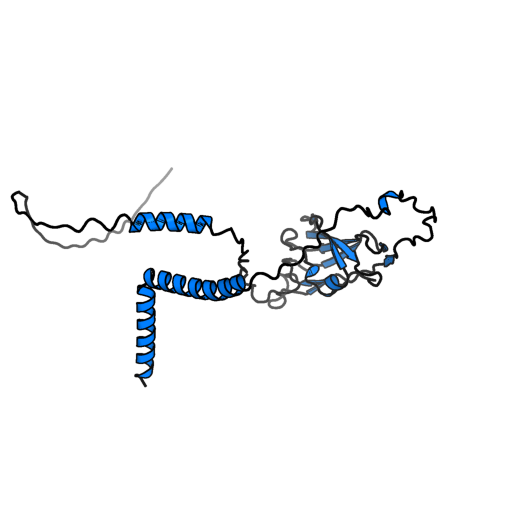09 -7.911 17.308 1.00 85.69 167 ARG A C 1
ATOM 1332 O O . ARG A 1 167 ? -8.901 -8.800 17.549 1.00 85.69 167 ARG A O 1
ATOM 1339 N N . THR A 1 168 ? -10.571 -8.016 16.297 1.00 87.44 168 THR A N 1
ATOM 1340 C CA . THR A 1 168 ? -10.636 -9.161 15.366 1.00 87.44 168 THR A CA 1
ATOM 1341 C C . THR A 1 168 ? -9.527 -9.187 14.306 1.00 87.44 168 THR A C 1
ATOM 1343 O O . THR A 1 168 ? -9.457 -10.141 13.536 1.00 87.44 168 THR A O 1
ATOM 1346 N N . VAL A 1 169 ? -8.659 -8.172 14.241 1.00 90.31 169 VAL A N 1
ATOM 1347 C CA . VAL A 1 169 ? -7.518 -8.135 13.312 1.00 90.31 169 VAL A CA 1
ATOM 1348 C C . VAL A 1 169 ? -6.387 -9.029 13.836 1.00 90.31 169 VAL A C 1
ATOM 1350 O O . VAL A 1 169 ? -5.687 -8.669 14.779 1.00 90.31 169 VAL A O 1
ATOM 1353 N N . THR A 1 170 ? -6.213 -10.202 13.221 1.00 90.38 170 THR A N 1
ATOM 1354 C CA . THR A 1 170 ? -5.222 -11.226 13.614 1.00 90.38 170 THR A CA 1
ATOM 1355 C C . THR A 1 170 ? -3.949 -11.241 12.764 1.00 90.38 170 THR A C 1
ATOM 1357 O O . THR A 1 170 ? -3.037 -12.024 13.025 1.00 90.38 170 THR A O 1
ATOM 1360 N N . GLU A 1 171 ? -3.882 -10.422 11.717 1.00 93.44 171 GLU A N 1
ATOM 1361 C CA . GLU A 1 171 ? -2.763 -10.364 10.776 1.00 93.44 171 GLU A CA 1
ATOM 1362 C C . GLU A 1 171 ? -2.684 -9.001 10.081 1.00 93.44 171 GLU A C 1
ATOM 1364 O O . GLU A 1 171 ? -3.648 -8.235 10.048 1.00 93.44 171 GLU A O 1
ATOM 1369 N N . ILE A 1 172 ? -1.520 -8.719 9.506 1.00 94.12 172 ILE A N 1
ATOM 1370 C CA . ILE A 1 172 ? -1.304 -7.677 8.507 1.00 94.12 172 ILE A CA 1
ATOM 1371 C C . ILE A 1 172 ? -1.484 -8.330 7.128 1.00 94.12 172 ILE A C 1
ATOM 1373 O O . ILE A 1 172 ? -0.775 -9.303 6.852 1.00 94.12 172 ILE A O 1
ATOM 1377 N N . PRO A 1 173 ? -2.390 -7.831 6.263 1.00 95.44 173 PRO A N 1
ATOM 1378 C CA . PRO A 1 173 ? -2.668 -8.440 4.967 1.00 95.44 173 PRO A CA 1
ATOM 1379 C C . PRO A 1 173 ? -1.439 -8.558 4.051 1.00 95.44 173 PRO A C 1
ATOM 1381 O O . PRO A 1 173 ? -0.500 -7.755 4.140 1.00 95.44 173 PRO A O 1
ATOM 1384 N N . PRO A 1 174 ? -1.452 -9.512 3.103 1.00 96.19 174 PRO A N 1
ATOM 1385 C CA . PRO A 1 174 ? -0.420 -9.587 2.083 1.00 96.19 174 PRO A CA 1
ATOM 1386 C C . PRO A 1 174 ? -0.502 -8.375 1.143 1.00 96.19 174 PRO A C 1
ATOM 1388 O O . PRO A 1 174 ? -1.592 -7.895 0.817 1.00 96.19 174 PRO A O 1
ATOM 1391 N N . LEU A 1 175 ? 0.650 -7.889 0.674 1.00 96.56 175 LEU A N 1
ATOM 1392 C CA . LEU A 1 175 ? 0.727 -6.773 -0.276 1.00 96.56 175 LEU A CA 1
ATOM 1393 C C . LEU A 1 175 ? 1.200 -7.262 -1.643 1.00 96.56 175 LEU A C 1
ATOM 1395 O O . LEU A 1 175 ? 2.345 -7.687 -1.786 1.00 96.56 175 LEU A O 1
ATOM 1399 N N . LEU A 1 176 ? 0.334 -7.148 -2.651 1.00 96.06 176 LEU A N 1
ATOM 1400 C CA . LEU A 1 176 ? 0.698 -7.333 -4.056 1.00 96.06 176 LEU A CA 1
ATOM 1401 C C . LEU A 1 176 ? 1.559 -6.157 -4.540 1.00 96.06 176 LEU A C 1
ATOM 1403 O O . LEU A 1 176 ? 1.238 -4.997 -4.267 1.00 96.06 176 LEU A O 1
ATOM 1407 N N . PHE A 1 177 ? 2.639 -6.462 -5.262 1.00 96.31 177 PHE A N 1
ATOM 1408 C CA . PHE A 1 177 ? 3.635 -5.490 -5.710 1.00 96.31 177 PHE A CA 1
ATOM 1409 C C . PHE A 1 177 ? 4.204 -5.882 -7.086 1.00 96.31 177 PHE A C 1
ATOM 1411 O O . PHE A 1 177 ? 4.920 -6.874 -7.224 1.00 96.31 177 PHE A O 1
ATOM 1418 N N . HIS A 1 178 ? 3.915 -5.097 -8.122 1.00 96.25 178 HIS A N 1
ATOM 1419 C CA . HIS A 1 178 ? 4.567 -5.215 -9.427 1.00 96.25 178 HIS A CA 1
ATOM 1420 C C . HIS A 1 178 ? 5.864 -4.401 -9.459 1.00 96.25 178 HIS A C 1
ATOM 1422 O O . HIS A 1 178 ? 5.929 -3.287 -8.936 1.00 96.25 178 HIS A O 1
ATOM 1428 N N . TYR A 1 179 ? 6.881 -4.931 -10.137 1.00 95.31 179 TYR A N 1
ATOM 1429 C CA . TYR A 1 179 ? 8.150 -4.244 -10.388 1.00 95.31 179 TYR A CA 1
ATOM 1430 C C . TYR A 1 179 ? 8.608 -4.456 -11.832 1.00 95.31 179 TYR A C 1
ATOM 1432 O O . TYR A 1 179 ? 8.266 -5.463 -12.449 1.00 95.31 179 TYR A O 1
ATOM 1440 N N . TYR A 1 180 ? 9.394 -3.524 -12.372 1.00 94.69 180 TYR A N 1
ATOM 1441 C CA . TYR A 1 180 ? 9.964 -3.644 -13.712 1.00 94.69 180 TYR A CA 1
ATOM 1442 C C . TYR A 1 180 ? 11.261 -4.466 -13.685 1.00 94.69 180 TYR A C 1
ATOM 1444 O O . TYR A 1 180 ? 12.221 -4.115 -12.993 1.00 94.69 180 TYR A O 1
ATOM 1452 N N . ASN A 1 181 ? 11.306 -5.551 -14.456 1.00 95.00 181 ASN A N 1
ATOM 1453 C CA . ASN A 1 181 ? 12.469 -6.417 -14.610 1.00 95.00 181 ASN A CA 1
ATOM 1454 C C . ASN A 1 181 ? 13.054 -6.297 -16.032 1.00 95.00 181 ASN A C 1
ATOM 1456 O O . ASN A 1 181 ? 12.572 -6.975 -16.942 1.00 95.00 181 ASN A O 1
ATOM 1460 N N . PRO A 1 182 ? 14.129 -5.507 -16.237 1.00 91.06 182 PRO A N 1
ATOM 1461 C CA . PRO A 1 182 ? 14.751 -5.324 -17.552 1.00 91.06 182 PRO A CA 1
ATOM 1462 C C . PRO A 1 182 ? 15.488 -6.570 -18.075 1.00 91.06 182 PRO A C 1
ATOM 1464 O O . PRO A 1 182 ? 15.981 -6.557 -19.197 1.00 91.06 182 PRO A O 1
ATOM 1467 N N . SER A 1 183 ? 15.606 -7.633 -17.271 1.00 92.69 183 SER A N 1
ATOM 1468 C CA . SER A 1 183 ? 16.204 -8.916 -17.668 1.00 92.69 183 SER A CA 1
ATOM 1469 C C . SER A 1 183 ? 15.161 -10.003 -17.960 1.00 92.69 183 SER A C 1
ATOM 1471 O O . SER A 1 183 ? 15.531 -11.138 -18.253 1.00 92.69 183 SER A O 1
ATOM 1473 N N . ALA A 1 184 ? 13.866 -9.684 -17.875 1.00 91.44 184 ALA A N 1
ATOM 1474 C CA . ALA A 1 184 ? 12.790 -10.562 -18.326 1.00 91.44 184 ALA A CA 1
ATOM 1475 C C . ALA A 1 184 ? 12.503 -10.351 -19.829 1.00 91.44 184 ALA A C 1
ATOM 1477 O O . ALA A 1 184 ? 12.687 -9.241 -20.333 1.00 91.44 184 ALA A O 1
ATOM 1478 N N . PRO A 1 185 ? 12.035 -11.387 -20.555 1.00 90.88 185 PRO A N 1
ATOM 1479 C CA . PRO A 1 185 ? 11.684 -11.252 -21.966 1.00 90.88 185 PRO A CA 1
ATOM 1480 C C . PRO A 1 185 ? 10.515 -10.278 -22.172 1.00 90.88 185 PRO A C 1
ATOM 1482 O O . PRO A 1 185 ? 9.697 -10.053 -21.273 1.00 90.88 185 PRO A O 1
ATOM 1485 N N . GLU A 1 186 ? 10.430 -9.721 -23.380 1.00 87.69 186 GLU A N 1
ATOM 1486 C CA . GLU A 1 186 ? 9.384 -8.775 -23.778 1.00 87.69 186 GLU A CA 1
ATOM 1487 C C . GLU A 1 186 ? 7.973 -9.325 -23.500 1.00 87.69 186 GLU A C 1
ATOM 1489 O O . GLU A 1 186 ? 7.714 -10.529 -23.573 1.00 87.69 186 GLU A O 1
ATOM 1494 N N . GLY A 1 187 ? 7.063 -8.443 -23.081 1.00 85.25 187 GLY A N 1
ATOM 1495 C CA . GLY A 1 187 ? 5.726 -8.823 -22.610 1.00 85.25 187 GLY A CA 1
ATOM 1496 C C . GLY A 1 187 ? 5.676 -9.500 -21.228 1.00 85.25 187 GLY A C 1
ATOM 1497 O O . GLY A 1 187 ? 4.586 -9.688 -20.696 1.00 85.25 187 GLY A O 1
ATOM 1498 N N . ARG A 1 188 ? 6.818 -9.834 -20.601 1.00 88.88 188 ARG A N 1
ATOM 1499 C CA . ARG A 1 188 ? 6.900 -10.383 -19.224 1.00 88.88 188 ARG A CA 1
ATOM 1500 C C . ARG A 1 188 ? 7.730 -9.519 -18.267 1.00 88.88 188 ARG A C 1
ATOM 1502 O O . ARG A 1 188 ? 8.150 -9.979 -17.208 1.00 88.88 188 ARG A O 1
ATOM 1509 N N . GLN A 1 189 ? 7.942 -8.256 -18.627 1.00 92.38 189 GLN A N 1
ATOM 1510 C CA . GLN A 1 189 ? 8.793 -7.303 -17.906 1.00 92.38 189 GLN A CA 1
ATOM 1511 C C . GLN A 1 189 ? 8.211 -6.784 -16.580 1.00 92.38 189 GLN A C 1
ATOM 1513 O O . GLN A 1 189 ? 8.940 -6.135 -15.839 1.00 92.38 189 GLN A O 1
ATOM 1518 N N . TYR A 1 190 ? 6.950 -7.089 -16.248 1.00 93.62 190 TYR A N 1
ATOM 1519 C CA . TYR A 1 190 ? 6.297 -6.664 -14.999 1.00 93.62 190 TYR A CA 1
ATOM 1520 C C . TYR A 1 190 ? 5.871 -7.849 -14.108 1.00 93.62 190 TYR A C 1
ATOM 1522 O O . TYR A 1 190 ? 4.675 -8.041 -13.862 1.00 93.62 190 TYR A O 1
ATOM 1530 N N . PRO A 1 191 ? 6.815 -8.681 -13.622 1.00 93.94 191 PRO A N 1
ATOM 1531 C CA . PRO A 1 191 ? 6.506 -9.742 -12.668 1.00 93.94 191 PRO A CA 1
ATOM 1532 C C . PRO A 1 191 ? 5.812 -9.202 -11.408 1.00 93.94 191 PRO A C 1
ATOM 1534 O O . PRO A 1 191 ? 6.080 -8.093 -10.941 1.00 93.94 191 PRO A O 1
ATOM 1537 N N . LEU A 1 192 ? 4.932 -10.029 -10.848 1.00 95.06 192 LEU A N 1
ATOM 1538 C CA . LEU A 1 192 ? 4.305 -9.810 -9.550 1.00 95.06 192 LEU A CA 1
ATOM 1539 C C . LEU A 1 192 ? 5.175 -10.433 -8.450 1.00 95.06 192 LEU A C 1
ATOM 1541 O O . LEU A 1 192 ? 5.642 -11.564 -8.587 1.00 95.06 192 LEU A O 1
ATOM 1545 N N . THR A 1 193 ? 5.369 -9.707 -7.355 1.00 95.81 193 THR A N 1
ATOM 1546 C CA . THR A 1 193 ? 5.870 -10.231 -6.081 1.00 95.81 193 THR A CA 1
ATOM 1547 C C . THR A 1 193 ? 4.889 -9.856 -4.969 1.00 95.81 193 THR A C 1
ATOM 1549 O O . THR A 1 193 ? 4.060 -8.960 -5.144 1.00 95.81 193 THR A O 1
ATOM 1552 N N . THR A 1 194 ? 4.945 -10.559 -3.841 1.00 96.12 194 THR A N 1
ATOM 1553 C CA . THR A 1 194 ? 3.948 -10.431 -2.772 1.00 96.12 194 THR A CA 1
ATOM 1554 C C . THR A 1 194 ? 4.636 -10.398 -1.418 1.00 96.12 194 THR A C 1
ATOM 1556 O O . THR A 1 194 ? 5.356 -11.337 -1.078 1.00 96.12 194 THR A O 1
ATOM 1559 N N . ALA A 1 195 ? 4.380 -9.356 -0.624 1.00 96.31 195 ALA A N 1
ATOM 1560 C CA . ALA A 1 195 ? 4.715 -9.380 0.795 1.00 96.31 195 ALA A CA 1
ATOM 1561 C C . ALA A 1 195 ? 3.791 -10.392 1.495 1.00 96.31 195 ALA A C 1
ATOM 1563 O O . ALA A 1 195 ? 2.570 -10.256 1.359 1.00 96.31 195 ALA A O 1
ATOM 1564 N N . PRO A 1 196 ? 4.319 -11.403 2.207 1.00 95.62 196 PRO A N 1
ATOM 1565 C CA . PRO A 1 196 ? 3.491 -12.374 2.916 1.00 95.62 196 PRO A CA 1
ATOM 1566 C C . PRO A 1 196 ? 2.724 -11.703 4.060 1.00 95.62 196 PRO A C 1
ATOM 1568 O O . PRO A 1 196 ? 3.194 -10.717 4.627 1.00 95.62 196 PRO A O 1
ATOM 1571 N N . ALA A 1 197 ? 1.562 -12.252 4.417 1.00 94.81 197 ALA A N 1
ATOM 1572 C CA . ALA A 1 197 ? 0.840 -11.829 5.614 1.00 94.81 197 ALA A CA 1
ATOM 1573 C C . ALA A 1 197 ? 1.679 -12.097 6.877 1.00 94.81 197 ALA A C 1
ATOM 1575 O O . ALA A 1 197 ? 2.434 -13.072 6.924 1.00 94.81 197 ALA A O 1
ATOM 1576 N N . VAL A 1 198 ? 1.541 -11.250 7.900 1.00 93.69 198 VAL A N 1
ATOM 1577 C CA . VAL A 1 198 ? 2.254 -11.412 9.180 1.00 93.69 198 VAL A CA 1
ATOM 1578 C C . VAL A 1 198 ? 1.280 -11.323 10.347 1.00 93.69 198 VAL A C 1
ATOM 1580 O O . VAL A 1 198 ? 0.522 -10.364 10.456 1.00 93.69 198 VAL A O 1
ATOM 1583 N N . THR A 1 199 ? 1.308 -12.325 11.223 1.00 93.44 199 THR A N 1
ATOM 1584 C CA . THR A 1 199 ? 0.417 -12.447 12.383 1.00 93.44 199 THR A CA 1
ATOM 1585 C C . THR A 1 199 ? 0.551 -11.262 13.344 1.00 93.44 199 THR A C 1
ATOM 1587 O O . THR A 1 199 ? 1.658 -10.840 13.670 1.00 93.44 199 THR A O 1
ATOM 1590 N N . LEU A 1 200 ? -0.585 -10.774 13.843 1.00 91.00 200 LEU A N 1
ATOM 1591 C CA . LEU A 1 200 ? -0.698 -9.678 14.802 1.00 91.00 200 LEU A CA 1
ATOM 1592 C C . LEU A 1 200 ? -1.657 -10.076 15.932 1.00 91.00 200 LEU A C 1
ATOM 1594 O O . LEU A 1 200 ? -2.709 -10.663 15.692 1.00 91.00 200 LEU A O 1
ATOM 1598 N N . ARG A 1 201 ? -1.320 -9.742 17.179 1.00 90.19 201 ARG A N 1
ATOM 1599 C CA . ARG A 1 201 ? -2.150 -10.024 18.358 1.00 90.19 201 ARG A CA 1
ATOM 1600 C C . ARG A 1 201 ? -2.679 -8.728 18.964 1.00 90.19 201 ARG A C 1
ATOM 1602 O O . ARG A 1 201 ? -1.976 -8.071 19.731 1.00 90.19 201 ARG A O 1
ATOM 1609 N N . VAL A 1 202 ? -3.929 -8.379 18.653 1.00 88.12 202 VAL A N 1
ATOM 1610 C CA . VAL A 1 202 ? -4.607 -7.258 19.320 1.00 88.12 202 VAL A CA 1
ATOM 1611 C C . VAL A 1 202 ? -5.057 -7.691 20.717 1.00 88.12 202 VAL A C 1
ATOM 1613 O O . VAL A 1 202 ? -5.992 -8.477 20.894 1.00 88.12 202 VAL A O 1
ATOM 1616 N N . LEU A 1 203 ? -4.356 -7.184 21.725 1.00 86.94 203 LEU A N 1
ATOM 1617 C CA . LEU A 1 203 ? -4.696 -7.358 23.131 1.00 86.94 203 LEU A CA 1
ATOM 1618 C C . LEU A 1 203 ? -5.893 -6.458 23.485 1.00 86.94 203 LEU A C 1
ATOM 1620 O O . LEU A 1 203 ? -5.982 -5.342 22.966 1.00 86.94 203 LEU A O 1
ATOM 1624 N N . PRO A 1 204 ? -6.805 -6.891 24.375 1.00 81.88 204 PRO A N 1
ATOM 1625 C CA . PRO A 1 204 ? -7.815 -5.986 24.915 1.00 81.88 204 PRO A CA 1
ATOM 1626 C C . PRO A 1 204 ? -7.142 -4.807 25.646 1.00 81.88 204 PRO A C 1
ATOM 1628 O O . PRO A 1 204 ? -5.996 -4.938 26.099 1.00 81.88 204 PRO A O 1
ATOM 1631 N N . PRO A 1 205 ? -7.835 -3.666 25.813 1.00 72.56 205 PRO A N 1
ATOM 1632 C CA . PRO A 1 205 ? -7.382 -2.655 26.759 1.00 72.56 205 PRO A CA 1
ATOM 1633 C C . PRO A 1 205 ? -7.312 -3.282 28.167 1.00 72.56 205 PRO A C 1
ATOM 1635 O O . PRO A 1 205 ? -8.058 -4.227 28.450 1.00 72.56 205 PRO A O 1
ATOM 1638 N N . PRO A 1 206 ? -6.427 -2.803 29.061 1.00 70.31 206 PRO A N 1
ATOM 1639 C CA . PRO A 1 206 ? -6.382 -3.308 30.428 1.00 70.31 206 PRO A CA 1
ATOM 1640 C C . PRO A 1 206 ? -7.743 -3.060 31.085 1.00 70.31 206 PRO A C 1
ATOM 1642 O O . PRO A 1 206 ? -8.188 -1.914 31.157 1.00 70.31 206 PRO A O 1
ATOM 1645 N N . SER A 1 207 ? -8.417 -4.128 31.523 1.00 60.09 207 SER A N 1
ATOM 1646 C CA . SER A 1 207 ? -9.743 -3.992 32.126 1.00 60.09 207 SER A CA 1
ATOM 1647 C C . SER A 1 207 ? -9.659 -3.106 33.364 1.00 60.09 207 SER A C 1
ATOM 1649 O O . SER A 1 207 ? -8.814 -3.312 34.239 1.00 60.09 207 SER A O 1
ATOM 1651 N N . SER A 1 208 ? -10.551 -2.121 33.456 1.00 58.06 208 SER A N 1
ATOM 1652 C CA . SER A 1 208 ? -10.593 -1.163 34.561 1.00 58.06 208 SER A CA 1
ATOM 1653 C C . SER A 1 208 ? -11.155 -1.755 35.861 1.00 58.06 208 SER A C 1
ATOM 1655 O O . SER A 1 208 ? -11.461 -1.007 36.780 1.00 58.06 208 SER A O 1
ATOM 1657 N N . GLU A 1 209 ? -11.238 -3.083 35.979 1.00 54.97 209 GLU A N 1
ATOM 1658 C CA . GLU A 1 209 ? -11.511 -3.821 37.225 1.00 54.97 209 GLU A CA 1
ATOM 1659 C C . GLU A 1 209 ? -10.484 -3.517 38.336 1.00 54.97 209 GLU A C 1
ATOM 1661 O O . GLU A 1 209 ? -10.787 -3.667 39.516 1.00 54.97 209 GLU A O 1
ATOM 1666 N N . GLY A 1 210 ? -9.286 -3.038 37.973 1.00 51.12 210 GLY A N 1
ATOM 1667 C CA . GLY A 1 210 ? -8.290 -2.489 38.904 1.00 51.12 210 GLY A CA 1
ATOM 1668 C C . GLY A 1 210 ? -8.407 -0.980 39.179 1.00 51.12 210 GLY A C 1
ATOM 1669 O O . GLY A 1 210 ? -7.655 -0.453 40.000 1.00 51.12 210 GLY A O 1
ATOM 1670 N N . SER A 1 211 ? -9.322 -0.262 38.517 1.00 45.84 211 SER A N 1
ATOM 1671 C CA . SER A 1 211 ? -9.623 1.130 38.858 1.00 45.84 211 SER A CA 1
ATOM 1672 C C . SER A 1 211 ? -10.471 1.136 40.121 1.00 45.84 211 SER A C 1
ATOM 1674 O O . SER A 1 211 ? -11.685 0.948 40.064 1.00 45.84 211 SER A O 1
ATOM 1676 N N . SER A 1 212 ? -9.810 1.340 41.263 1.00 47.81 212 SER A N 1
ATOM 1677 C CA . SER A 1 212 ? -10.457 1.471 42.569 1.00 47.81 212 SER A CA 1
ATOM 1678 C C . SER A 1 212 ? -11.695 2.360 42.478 1.00 47.81 212 SER A C 1
ATOM 1680 O O . SER A 1 212 ? -11.617 3.477 41.960 1.00 47.81 212 SER A O 1
ATOM 1682 N N . ALA A 1 213 ? -12.811 1.891 43.038 1.00 50.72 213 ALA A N 1
ATOM 1683 C CA . ALA A 1 213 ? -14.029 2.671 43.225 1.00 50.72 213 ALA A CA 1
ATOM 1684 C C . ALA A 1 213 ? -13.862 3.710 44.353 1.00 50.72 213 ALA A C 1
ATOM 1686 O O . ALA A 1 213 ? -14.697 3.827 45.249 1.00 50.72 213 ALA A O 1
ATOM 1687 N N . LEU A 1 214 ? -12.777 4.489 44.288 1.00 60.03 214 LEU A N 1
ATOM 1688 C CA . LEU A 1 214 ? -12.755 5.841 44.821 1.00 60.03 214 LEU A CA 1
ATOM 1689 C C . LEU A 1 214 ? -13.942 6.564 44.169 1.00 60.03 214 LEU A C 1
ATOM 1691 O O . LEU A 1 214 ? -13.939 6.711 42.942 1.00 60.03 214 LEU A O 1
ATOM 1695 N N . PRO A 1 215 ? -14.972 6.980 44.929 1.00 59.56 215 PRO A N 1
ATOM 1696 C CA . PRO A 1 215 ? -16.044 7.768 44.350 1.00 59.56 215 PRO A CA 1
ATOM 1697 C C . PRO A 1 215 ? -15.402 9.036 43.798 1.00 59.56 215 PRO A C 1
ATOM 1699 O O . PRO A 1 215 ? -14.725 9.757 44.535 1.00 59.56 215 PRO A O 1
ATOM 1702 N N . LEU A 1 216 ? -15.567 9.273 42.496 1.00 57.19 216 LEU A N 1
ATOM 1703 C CA . LEU A 1 216 ? -15.013 10.453 41.851 1.00 57.19 216 LEU A CA 1
ATOM 1704 C C . LEU A 1 216 ? -15.641 11.675 42.528 1.00 57.19 216 LEU A C 1
ATOM 1706 O O . LEU A 1 216 ? -16.803 11.991 42.276 1.00 57.19 216 LEU A O 1
ATOM 1710 N N . GLN A 1 217 ? -14.877 12.349 43.392 1.00 55.50 217 GLN A N 1
ATOM 1711 C CA . GLN A 1 217 ? -15.255 13.628 43.990 1.00 55.50 217 GLN A CA 1
ATOM 1712 C C . GLN A 1 217 ? -15.136 14.727 42.928 1.00 55.50 217 GLN A C 1
ATOM 1714 O O . GLN A 1 217 ? -14.355 15.664 43.051 1.00 55.50 217 GLN A O 1
ATOM 1719 N N . ALA A 1 218 ? -15.914 14.584 41.854 1.00 58.09 218 ALA A N 1
ATOM 1720 C CA . ALA A 1 218 ? -16.264 15.684 40.984 1.00 58.09 218 ALA A CA 1
ATOM 1721 C C . ALA A 1 218 ? -17.071 16.660 41.843 1.00 58.09 218 ALA A C 1
ATOM 1723 O O . ALA A 1 218 ? -18.211 16.394 42.230 1.00 58.09 218 ALA A O 1
ATOM 1724 N N . GLU A 1 219 ? -16.404 17.745 42.223 1.00 59.34 219 GLU A N 1
ATOM 1725 C CA . GLU A 1 219 ? -16.928 18.777 43.105 1.00 59.34 219 GLU A CA 1
ATOM 1726 C C . GLU A 1 219 ? -18.267 19.289 42.564 1.00 59.34 219 GLU A C 1
ATOM 1728 O O . GLU A 1 219 ? -18.443 19.442 41.354 1.00 59.34 219 GLU A O 1
ATOM 1733 N N . GLY A 1 220 ? -19.226 19.545 43.461 1.00 61.09 220 GLY A N 1
ATOM 1734 C CA . GLY A 1 220 ? -20.641 19.688 43.098 1.00 61.09 220 GLY A CA 1
ATOM 1735 C C . GLY A 1 220 ? -20.956 20.747 42.035 1.00 61.09 220 GLY A C 1
ATOM 1736 O O . GLY A 1 220 ? -22.000 20.653 41.400 1.00 61.09 220 GLY A O 1
ATOM 1737 N N . PHE A 1 221 ? -20.056 21.701 41.776 1.00 61.66 221 PHE A N 1
ATOM 1738 C CA . PHE A 1 221 ? -20.194 22.678 40.693 1.00 61.66 221 PHE A CA 1
ATOM 1739 C C . PHE A 1 221 ? -20.204 22.052 39.284 1.00 61.66 221 PHE A C 1
ATOM 1741 O O . PHE A 1 221 ? -20.815 22.622 38.387 1.00 61.66 221 PHE A O 1
ATOM 1748 N N . TRP A 1 222 ? -19.610 20.868 39.076 1.00 56.81 222 TRP A N 1
ATOM 1749 C CA . TRP A 1 222 ? -19.713 20.130 37.803 1.00 56.81 222 TRP A CA 1
ATOM 1750 C C . TRP A 1 222 ? -21.103 19.514 37.570 1.00 56.81 222 TRP A C 1
ATOM 1752 O O . TRP A 1 222 ? -21.459 19.225 36.429 1.00 56.81 222 TRP A O 1
ATOM 1762 N N . PHE A 1 223 ? -21.886 19.316 38.636 1.00 58.25 223 PHE 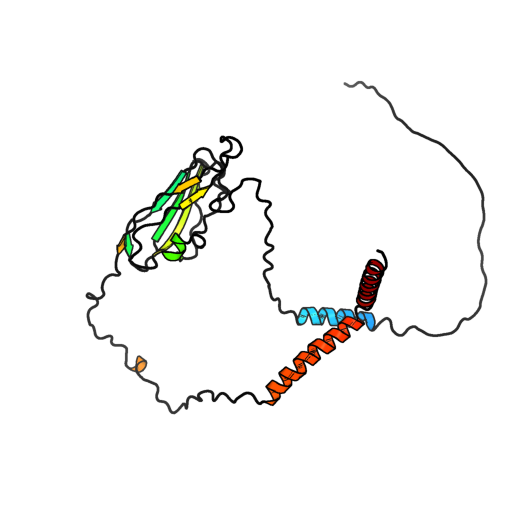A N 1
ATOM 1763 C CA . PHE A 1 223 ? -23.248 18.770 38.588 1.00 58.25 223 PHE A CA 1
ATOM 1764 C C . PHE A 1 223 ? -24.331 19.791 38.958 1.00 58.25 223 PHE A C 1
ATOM 1766 O O . PHE A 1 223 ? -25.520 19.487 38.862 1.00 58.25 223 PHE A O 1
ATOM 1773 N N . GLN A 1 224 ? -23.946 21.014 39.328 1.00 53.25 224 GLN A N 1
ATOM 1774 C CA . GLN A 1 224 ? -24.859 22.146 39.355 1.00 53.25 224 GLN A CA 1
ATOM 1775 C C . GLN A 1 224 ? -25.269 22.466 37.919 1.00 53.25 224 GLN A C 1
ATOM 1777 O O . GLN A 1 224 ? -24.586 23.195 37.198 1.00 53.25 224 GLN A O 1
ATOM 1782 N N . LEU A 1 225 ? -26.445 21.973 37.523 1.00 53.34 225 LEU A N 1
ATOM 1783 C CA . LEU A 1 225 ? -27.246 22.708 36.557 1.00 53.34 225 LEU A CA 1
ATOM 1784 C C . LEU A 1 225 ? -27.406 24.115 37.135 1.00 53.34 225 LEU A C 1
ATOM 1786 O O . LEU A 1 225 ? -27.994 24.292 38.203 1.00 53.34 225 LEU A O 1
ATOM 1790 N N . VAL A 1 226 ? -26.840 25.110 36.452 1.00 59.00 226 VAL A N 1
ATOM 1791 C CA . VAL A 1 226 ? -27.047 26.516 36.797 1.00 59.00 226 VAL A CA 1
ATOM 1792 C C . VAL A 1 226 ? -28.471 26.865 36.384 1.00 59.00 226 VAL A C 1
ATOM 1794 O O . VAL A 1 226 ? -28.720 27.396 35.303 1.00 59.00 226 VAL A O 1
ATOM 1797 N N . GLU A 1 227 ? -29.412 26.529 37.262 1.00 55.03 227 GLU A N 1
ATOM 1798 C CA . GLU A 1 227 ? -30.837 26.848 37.174 1.00 55.03 227 GLU A CA 1
ATOM 1799 C C . GLU A 1 227 ? -31.065 28.329 37.519 1.00 55.03 227 GLU A C 1
ATOM 1801 O O . GLU A 1 227 ? -31.825 28.700 38.408 1.00 55.03 227 GLU A O 1
ATOM 1806 N N . GLY A 1 228 ? -30.314 29.198 36.841 1.00 53.94 228 GLY A N 1
ATOM 1807 C CA . GLY A 1 228 ? -30.467 30.638 36.937 1.00 53.94 228 GLY A CA 1
ATOM 1808 C C . GLY A 1 228 ? -31.600 31.121 36.040 1.00 53.94 228 GLY A C 1
ATOM 1809 O O . GLY A 1 228 ? -31.768 30.635 34.923 1.00 53.94 228 GLY A O 1
ATOM 1810 N N . ASP A 1 229 ? -32.289 32.181 36.469 1.00 55.44 229 ASP A N 1
ATOM 1811 C CA . ASP A 1 229 ? -33.336 32.899 35.718 1.00 55.44 229 ASP A CA 1
ATOM 1812 C C . ASP A 1 229 ? -32.869 33.548 34.393 1.00 55.44 229 ASP A C 1
ATOM 1814 O O . ASP A 1 229 ? -33.603 34.311 33.753 1.00 55.44 229 ASP A O 1
ATOM 1818 N N . GLY A 1 230 ? -31.658 33.220 33.937 1.00 56.12 230 GLY A N 1
ATOM 1819 C CA . GLY A 1 230 ? -31.221 33.370 32.558 1.00 56.12 230 GLY A CA 1
ATOM 1820 C C . GLY A 1 230 ? -32.066 32.496 31.638 1.00 56.12 230 GLY A C 1
ATOM 1821 O O . GLY A 1 230 ? -31.610 31.458 31.167 1.00 56.12 230 GLY A O 1
ATOM 1822 N N . LYS A 1 231 ? -33.294 32.956 31.362 1.00 53.56 231 LYS A N 1
ATOM 1823 C CA . LYS A 1 231 ? -34.207 32.422 30.350 1.00 53.56 231 LYS A CA 1
ATOM 1824 C C . LYS A 1 231 ? -33.423 32.184 29.070 1.00 53.56 231 LYS A C 1
ATOM 1826 O O . LYS A 1 231 ? -33.171 33.127 28.318 1.00 53.56 231 LYS A O 1
ATOM 1831 N N . VAL A 1 232 ? -33.064 30.926 28.821 1.00 55.25 232 VAL A N 1
ATOM 1832 C CA . VAL A 1 232 ? -32.489 30.511 27.547 1.00 55.25 232 VAL A CA 1
ATOM 1833 C C . VAL A 1 232 ? -33.532 30.863 26.502 1.00 55.25 232 VAL A C 1
ATOM 1835 O O . VAL A 1 232 ? -34.585 30.229 26.415 1.00 55.25 232 VAL A O 1
ATOM 1838 N N . THR A 1 233 ? -33.263 31.917 25.734 1.00 56.47 233 THR A N 1
ATOM 1839 C CA . THR A 1 233 ? -34.068 32.327 24.590 1.00 56.47 233 THR A CA 1
ATOM 1840 C C . THR A 1 233 ? -33.823 31.324 23.476 1.00 56.47 233 THR A C 1
ATOM 1842 O O . THR A 1 233 ? -33.151 31.609 22.488 1.00 56.47 233 THR A O 1
ATOM 1845 N N . LEU A 1 234 ? -34.369 30.118 23.687 1.00 56.47 234 LEU A N 1
ATOM 1846 C CA . LEU A 1 234 ? -34.473 29.021 22.739 1.00 56.47 234 LEU A CA 1
ATOM 1847 C C . LEU A 1 234 ? -34.924 29.652 21.431 1.00 56.47 234 LEU A C 1
ATOM 1849 O O . LEU A 1 234 ? -36.053 30.138 21.350 1.00 56.47 234 LEU A O 1
ATOM 1853 N N . TRP A 1 235 ? -33.981 29.765 20.490 1.00 51.47 235 TRP A N 1
ATOM 1854 C CA . TRP A 1 235 ? -34.064 30.730 19.398 1.00 51.47 235 TRP A CA 1
ATOM 1855 C C . TRP A 1 235 ? -35.266 30.370 18.540 1.00 51.47 235 TRP A C 1
ATOM 1857 O O . TRP A 1 235 ? -35.220 29.436 17.737 1.00 51.47 235 TRP A O 1
ATOM 1867 N N . SER A 1 236 ? -36.381 31.051 18.803 1.00 55.41 236 SER A N 1
ATOM 1868 C CA . SER A 1 236 ? -37.680 30.692 18.267 1.00 55.41 236 SER A CA 1
ATOM 1869 C C . SER A 1 236 ? -37.631 31.022 16.791 1.00 55.41 236 SER A C 1
ATOM 1871 O O . SER A 1 236 ? -37.745 32.181 16.405 1.00 55.41 236 SER A O 1
ATOM 1873 N N . GLY A 1 237 ? -37.351 29.988 15.990 1.00 59.66 237 GLY A N 1
ATOM 1874 C CA . GLY A 1 237 ? -37.000 30.097 14.580 1.00 59.66 237 GLY A CA 1
ATOM 1875 C C . GLY A 1 237 ? -38.100 30.802 13.809 1.00 59.66 237 GLY A C 1
ATOM 1876 O O . GLY A 1 237 ? -39.025 30.160 13.307 1.00 59.66 237 GLY A O 1
ATOM 1877 N N . ALA A 1 238 ? -38.003 32.130 13.758 1.00 65.81 238 ALA A N 1
ATOM 1878 C CA . ALA A 1 238 ? -38.982 33.009 13.162 1.00 65.81 238 ALA A CA 1
ATOM 1879 C C . ALA A 1 238 ? -39.010 32.667 11.681 1.00 65.81 238 ALA A C 1
ATOM 1881 O O . ALA A 1 238 ? -38.086 33.017 10.944 1.00 65.81 238 ALA A O 1
ATOM 1882 N N . ARG A 1 239 ? -40.024 31.884 11.284 1.00 67.25 239 ARG A N 1
ATOM 1883 C CA . ARG A 1 239 ? -40.123 31.294 9.946 1.00 67.25 239 ARG A CA 1
ATOM 1884 C C . ARG A 1 239 ? -39.873 32.415 8.937 1.00 67.25 239 ARG A C 1
ATOM 1886 O O . ARG A 1 239 ? -40.630 33.389 8.973 1.00 67.25 239 ARG A O 1
ATOM 1893 N N . PRO A 1 240 ? -38.805 32.331 8.117 1.00 70.62 240 PRO A N 1
ATOM 1894 C CA . PRO A 1 240 ? -38.333 33.474 7.349 1.00 70.62 240 PRO A CA 1
ATOM 1895 C C . PRO A 1 240 ? -39.497 34.010 6.518 1.00 70.62 240 PRO A C 1
ATOM 1897 O O . 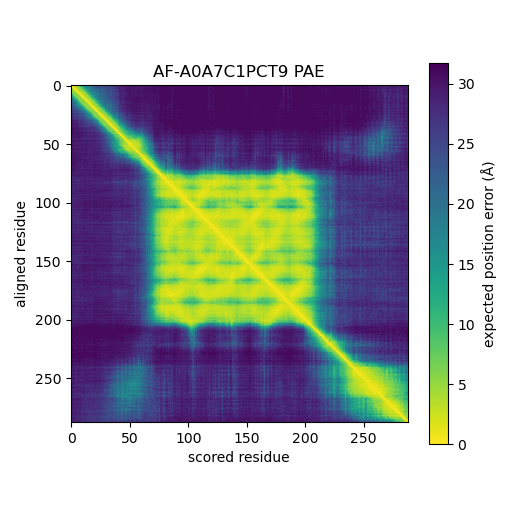PRO A 1 240 ? -40.172 33.206 5.862 1.00 70.62 240 PRO A O 1
ATOM 1900 N N . PRO A 1 241 ? -39.791 35.323 6.590 1.00 81.00 241 PRO A N 1
ATOM 1901 C CA . PRO A 1 241 ? -41.021 35.863 6.037 1.00 81.00 241 PRO A CA 1
ATOM 1902 C C . PRO A 1 241 ? -41.132 35.483 4.563 1.00 81.00 241 PRO A C 1
ATOM 1904 O O . PRO A 1 241 ? -40.158 35.549 3.817 1.00 81.00 241 PRO A O 1
ATOM 1907 N N . TRP A 1 242 ? -42.328 35.062 4.152 1.00 81.62 242 TRP A N 1
ATOM 1908 C CA . TRP A 1 242 ? -42.623 34.526 2.816 1.00 81.62 242 TRP A CA 1
ATOM 1909 C C . TRP A 1 242 ? -42.168 35.442 1.660 1.00 81.62 242 TRP A C 1
ATOM 1911 O O . TRP A 1 242 ? -41.871 34.965 0.565 1.00 81.62 242 TRP A O 1
ATOM 1921 N N . SER A 1 243 ? -42.023 36.744 1.922 1.00 84.50 243 SER A N 1
ATOM 1922 C CA . SER A 1 243 ? -41.403 37.723 1.028 1.00 84.50 243 SER A CA 1
ATOM 1923 C C . SER A 1 243 ? -39.955 37.392 0.640 1.00 84.50 243 SER 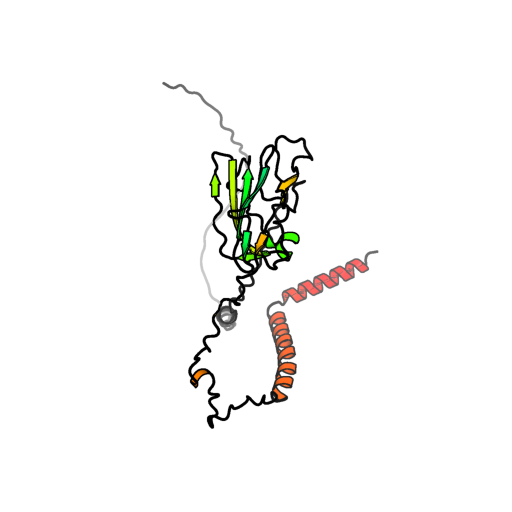A C 1
ATOM 1925 O O . SER A 1 243 ? -39.576 37.678 -0.490 1.00 84.50 243 SER A O 1
ATOM 1927 N N . LEU A 1 244 ? -39.154 36.750 1.500 1.00 82.81 244 LEU A N 1
ATOM 1928 C CA . LEU A 1 244 ? -37.800 36.279 1.168 1.00 82.81 244 LEU A CA 1
ATOM 1929 C C . LEU A 1 244 ? -37.824 35.107 0.177 1.00 82.81 244 LEU A C 1
ATOM 1931 O O . LEU A 1 244 ? -36.988 35.044 -0.724 1.00 82.81 244 LEU A O 1
ATOM 1935 N N . TRP A 1 245 ? -38.809 34.212 0.296 1.00 82.75 245 TRP A N 1
ATOM 1936 C CA . TRP A 1 245 ? -39.011 33.124 -0.664 1.00 82.75 245 TRP A CA 1
ATOM 1937 C C . TRP A 1 245 ? -39.445 33.660 -2.032 1.00 82.75 245 TRP A C 1
ATOM 1939 O O . TRP A 1 245 ? -38.878 33.254 -3.047 1.00 82.75 245 TRP A O 1
ATOM 1949 N N . LEU A 1 246 ? -40.363 34.636 -2.072 1.00 87.19 246 LEU A N 1
ATOM 1950 C CA . LEU A 1 246 ? -40.687 35.349 -3.314 1.00 87.19 246 LEU A CA 1
ATOM 1951 C C . LEU A 1 246 ? -39.490 36.123 -3.876 1.00 87.19 246 LEU A C 1
ATOM 1953 O O . LEU A 1 246 ? -39.251 36.070 -5.080 1.00 87.19 246 LEU A O 1
ATOM 1957 N N . ALA A 1 247 ? -38.719 36.814 -3.032 1.00 85.06 247 ALA A N 1
ATOM 1958 C CA . ALA A 1 247 ? -37.535 37.548 -3.466 1.00 85.06 247 ALA A CA 1
ATOM 1959 C C . ALA A 1 247 ? -36.518 36.610 -4.129 1.00 85.06 247 ALA A C 1
ATOM 1961 O O . ALA A 1 247 ? -36.055 36.909 -5.223 1.00 85.06 247 ALA A O 1
ATOM 1962 N N . SER A 1 248 ? -36.238 35.444 -3.537 1.00 83.69 248 SER A N 1
ATOM 1963 C CA . SER A 1 248 ? -35.380 34.417 -4.145 1.00 83.69 248 SER A CA 1
ATOM 1964 C C . SER A 1 248 ? -35.922 33.939 -5.503 1.00 83.69 248 SER A C 1
ATOM 1966 O O . SER A 1 248 ? -35.208 33.966 -6.510 1.00 83.69 248 SER A O 1
ATOM 1968 N N . LEU A 1 249 ? -37.216 33.597 -5.558 1.00 89.50 249 LEU A N 1
ATOM 1969 C CA . LEU A 1 249 ? -37.893 33.099 -6.762 1.00 89.50 249 LEU A CA 1
ATOM 1970 C C . LEU A 1 249 ? -37.938 34.131 -7.906 1.00 89.50 249 LEU A C 1
ATOM 1972 O O . LEU A 1 249 ? -37.958 33.744 -9.073 1.00 89.50 249 LEU A O 1
ATOM 1976 N N . VAL A 1 250 ? -37.911 35.432 -7.596 1.00 90.94 250 VAL A N 1
ATOM 1977 C CA . VAL A 1 250 ? -37.909 36.528 -8.581 1.00 90.94 250 VAL A CA 1
ATOM 1978 C C . VAL A 1 250 ? -36.491 36.995 -8.942 1.00 90.94 250 VAL A C 1
ATOM 1980 O O . VAL A 1 250 ? -36.202 37.195 -10.124 1.00 90.94 250 VAL A O 1
ATOM 1983 N N . LEU A 1 251 ? -35.573 37.138 -7.977 1.00 89.31 251 LEU A N 1
ATOM 1984 C CA . LEU A 1 251 ? -34.200 37.587 -8.249 1.00 89.31 251 LEU A CA 1
ATOM 1985 C C . LEU A 1 251 ? -33.396 36.553 -9.044 1.00 89.31 251 LEU A C 1
ATOM 1987 O O . LEU A 1 251 ? -32.626 36.953 -9.914 1.00 89.31 251 LEU A O 1
ATOM 1991 N N . GLY A 1 252 ? -33.589 35.251 -8.806 1.00 88.56 252 GLY A N 1
ATOM 1992 C CA . GLY A 1 252 ? -32.922 34.181 -9.559 1.00 88.56 252 GLY A CA 1
ATOM 1993 C C . GLY A 1 252 ? -33.070 34.317 -11.087 1.00 88.56 252 GLY A C 1
ATOM 1994 O O . GLY A 1 252 ? -32.070 34.536 -11.780 1.00 88.56 252 GLY A O 1
ATOM 1995 N N . PRO A 1 253 ? -34.294 34.247 -11.649 1.00 89.81 253 PRO A N 1
ATOM 1996 C CA . PRO A 1 253 ? -34.507 34.389 -13.089 1.00 89.81 253 PRO A CA 1
ATOM 1997 C C . PRO A 1 253 ? -34.158 35.788 -13.618 1.00 89.81 253 PRO A C 1
ATOM 1999 O O . PRO A 1 253 ? -33.666 35.891 -14.742 1.00 89.81 253 PRO A O 1
ATOM 2002 N N . LEU A 1 254 ? -34.333 36.861 -12.833 1.00 91.00 254 LEU A N 1
ATOM 2003 C CA . LEU A 1 254 ? -33.899 38.206 -13.236 1.00 91.00 254 LEU A CA 1
ATOM 2004 C C . LEU A 1 254 ? -32.369 38.332 -13.325 1.00 91.00 254 LEU A C 1
ATOM 2006 O O . LEU A 1 254 ? -31.865 38.983 -14.244 1.00 91.00 254 LEU A O 1
ATOM 2010 N N . GLY A 1 255 ? -31.619 37.678 -12.436 1.00 91.25 255 GLY A N 1
ATOM 2011 C CA . GLY A 1 255 ? -30.159 37.586 -12.492 1.00 91.25 255 GLY A CA 1
ATOM 2012 C C . GLY A 1 255 ? -29.689 36.864 -13.754 1.00 91.25 255 GLY A C 1
ATOM 2013 O O . GLY A 1 255 ? -28.906 37.410 -14.530 1.00 91.25 255 GLY A O 1
ATOM 2014 N N . VAL A 1 256 ? -30.252 35.684 -14.037 1.00 89.75 256 VAL A N 1
ATOM 2015 C CA . VAL A 1 256 ? -29.947 34.921 -15.262 1.00 89.75 256 VAL A CA 1
ATOM 2016 C C . VAL A 1 256 ? -30.317 35.706 -16.530 1.00 89.75 256 VAL A C 1
ATOM 2018 O O . VAL A 1 256 ? -29.534 35.753 -17.480 1.00 89.75 256 VAL A O 1
ATOM 2021 N N . TRP A 1 257 ? -31.477 36.368 -16.559 1.00 91.75 257 TRP A N 1
ATOM 2022 C CA . TRP A 1 257 ? -31.940 37.133 -17.722 1.00 91.75 257 TRP A CA 1
ATOM 2023 C C . TRP A 1 257 ? -31.119 38.405 -17.966 1.00 91.75 257 TRP A C 1
ATOM 2025 O O . TRP A 1 257 ? -30.743 38.686 -19.107 1.00 91.75 257 TRP A O 1
ATOM 2035 N N . SER A 1 258 ? -30.799 39.162 -16.913 1.00 90.69 258 SER A N 1
ATOM 2036 C CA . SER A 1 258 ? -29.958 40.360 -17.012 1.00 90.69 258 SER A CA 1
ATOM 2037 C C . SER A 1 258 ? -28.531 40.007 -17.440 1.00 90.69 258 SER A C 1
ATOM 2039 O O . SER A 1 258 ? -28.020 40.623 -18.379 1.00 90.69 258 SER A O 1
ATOM 2041 N N . TRP A 1 259 ? -27.941 38.949 -16.873 1.00 88.81 259 TRP A N 1
ATOM 2042 C CA . TRP A 1 259 ? -26.655 38.402 -17.314 1.00 88.81 259 TRP A CA 1
ATOM 2043 C C . TRP A 1 259 ? -26.685 37.978 -18.788 1.00 88.81 259 TRP A C 1
ATOM 2045 O O . TRP A 1 259 ? -25.825 38.385 -19.569 1.00 88.81 259 TRP A O 1
ATOM 2055 N N . TYR A 1 260 ? -27.717 37.242 -19.216 1.00 88.38 260 TYR A N 1
ATOM 2056 C CA . TYR A 1 260 ? -27.866 36.817 -20.610 1.00 88.38 260 TYR A CA 1
ATOM 2057 C C . TYR A 1 260 ? -27.999 38.000 -21.584 1.00 88.38 260 TYR A C 1
ATOM 2059 O O . TYR A 1 260 ? -27.438 37.967 -22.684 1.00 88.38 260 TYR A O 1
ATOM 2067 N N . ARG A 1 261 ? -28.694 39.078 -21.191 1.00 89.44 261 ARG A N 1
ATOM 2068 C CA . ARG A 1 261 ? -28.774 40.311 -21.994 1.00 89.44 261 ARG A CA 1
ATOM 2069 C C . ARG A 1 261 ? -27.449 41.071 -22.033 1.00 89.44 261 ARG A C 1
ATOM 2071 O O . ARG A 1 261 ? -27.088 41.553 -23.106 1.00 89.44 261 ARG A O 1
ATOM 2078 N N . LEU A 1 262 ? -26.714 41.137 -20.922 1.00 90.31 262 LEU A N 1
ATOM 2079 C CA . LEU A 1 262 ? -25.391 41.766 -20.860 1.00 90.31 262 LEU A CA 1
ATOM 2080 C C . LEU A 1 262 ? -24.383 41.010 -21.743 1.00 90.31 262 LEU A C 1
ATOM 2082 O O . LEU A 1 262 ? -23.726 41.612 -22.592 1.00 90.31 262 LEU A O 1
ATOM 2086 N N . TRP A 1 263 ? -24.354 39.677 -21.638 1.00 86.94 263 TRP A N 1
ATOM 2087 C CA . TRP A 1 263 ? -23.550 38.797 -22.489 1.00 86.94 263 TRP A CA 1
ATOM 2088 C C . TRP A 1 263 ? -23.894 38.964 -23.977 1.00 86.94 263 TRP A C 1
ATOM 2090 O O . TRP A 1 263 ? -23.000 39.176 -24.797 1.00 86.94 263 TRP A O 1
ATOM 2100 N N . ARG A 1 264 ? -25.188 38.975 -24.339 1.00 83.06 264 ARG A N 1
ATOM 2101 C CA . ARG A 1 264 ? -25.633 39.236 -25.723 1.00 83.06 264 ARG A CA 1
ATOM 2102 C C . ARG A 1 264 ? -25.186 40.599 -26.262 1.00 83.06 264 ARG A C 1
ATOM 2104 O O . ARG A 1 264 ? -25.023 40.720 -27.475 1.00 83.06 264 ARG A O 1
ATOM 2111 N N . TRP A 1 265 ? -25.022 41.606 -25.401 1.00 83.06 265 TRP A N 1
ATOM 2112 C CA . TRP A 1 265 ? -24.576 42.950 -25.783 1.00 83.06 265 TRP A CA 1
ATOM 2113 C C . TRP A 1 265 ? -23.050 43.055 -25.929 1.00 83.06 265 TRP A C 1
ATOM 2115 O O . TRP A 1 265 ? -22.567 43.813 -26.770 1.00 83.06 265 TRP A O 1
ATOM 2125 N N . TRP A 1 266 ? -22.284 42.275 -25.159 1.00 83.19 266 TRP A N 1
ATOM 2126 C CA . TRP A 1 266 ? -20.820 42.208 -25.269 1.00 83.19 266 TRP A CA 1
ATOM 2127 C C . TRP A 1 266 ? -20.310 41.262 -26.363 1.00 83.19 266 TRP A C 1
ATOM 2129 O O . TRP A 1 266 ? -19.252 41.535 -26.926 1.00 83.19 266 TRP A O 1
ATOM 2139 N N . PHE A 1 267 ? -21.055 40.208 -26.716 1.00 79.19 267 PHE A N 1
ATOM 2140 C CA . PHE A 1 267 ? -20.640 39.197 -27.702 1.00 79.19 267 PHE A CA 1
ATOM 2141 C C . PHE A 1 267 ? -21.577 39.118 -28.930 1.00 79.19 267 PHE A C 1
ATOM 2143 O O . PHE A 1 267 ? -22.212 38.083 -29.165 1.00 79.19 267 PHE A O 1
ATOM 2150 N N . PRO A 1 268 ? -21.674 40.177 -29.762 1.00 71.56 268 PRO A N 1
ATOM 2151 C CA . PRO A 1 268 ? -22.525 40.169 -30.957 1.00 71.56 268 PRO A CA 1
ATOM 2152 C C . PRO A 1 268 ? -22.089 39.114 -31.990 1.00 71.56 268 PRO A C 1
ATOM 2154 O O . PRO A 1 268 ? -22.929 38.491 -32.640 1.00 71.56 268 PRO A O 1
ATOM 2157 N N . ASP A 1 269 ? -20.786 38.853 -32.117 1.00 71.56 269 ASP A N 1
ATOM 2158 C CA . ASP A 1 269 ? -20.250 37.919 -33.114 1.00 71.56 269 ASP A CA 1
ATOM 2159 C C . ASP A 1 269 ? -20.547 36.445 -32.797 1.00 71.56 269 ASP A C 1
ATOM 2161 O O . ASP A 1 269 ? -20.666 35.631 -33.714 1.00 71.56 269 ASP A O 1
ATOM 2165 N N . ALA A 1 270 ? -20.806 36.098 -31.531 1.00 71.88 270 ALA A N 1
ATOM 2166 C CA . ALA A 1 270 ? -21.294 34.767 -31.163 1.00 71.88 270 ALA A CA 1
ATOM 2167 C C . ALA A 1 270 ? -22.664 34.461 -31.805 1.00 71.88 270 ALA A C 1
ATOM 2169 O O . ALA A 1 270 ? -22.926 33.327 -32.211 1.00 71.88 270 ALA A O 1
ATOM 2170 N N . GLN A 1 271 ? -23.517 35.480 -31.975 1.00 70.19 271 GLN A N 1
ATOM 2171 C CA . GLN A 1 271 ? -24.813 35.340 -32.648 1.00 70.19 271 GLN A CA 1
ATOM 2172 C C . GLN A 1 271 ? -24.634 35.105 -34.157 1.00 70.19 271 GLN A C 1
ATOM 2174 O O . GLN A 1 271 ? -25.290 34.232 -34.729 1.00 70.19 271 GLN A O 1
ATOM 2179 N N . ARG A 1 272 ? -23.683 35.812 -34.787 1.00 70.56 272 ARG A N 1
ATOM 2180 C CA . ARG A 1 272 ? -23.305 35.612 -36.199 1.00 70.56 272 ARG A CA 1
ATOM 2181 C C . ARG A 1 272 ? -22.770 34.199 -36.438 1.00 70.56 272 ARG A C 1
ATOM 2183 O O . ARG A 1 272 ? -23.202 33.526 -37.371 1.00 70.56 272 ARG A O 1
ATOM 2190 N N . LEU A 1 273 ? -21.892 33.704 -35.562 1.00 75.81 273 LEU A N 1
ATOM 2191 C CA . LEU A 1 273 ? -21.374 32.334 -35.628 1.00 75.81 273 LEU A CA 1
ATOM 2192 C C . LEU A 1 273 ? -22.481 31.280 -35.450 1.00 75.81 273 LEU A C 1
ATOM 2194 O O . LEU A 1 273 ? -22.479 30.273 -36.159 1.00 75.81 273 LEU A O 1
ATOM 2198 N N . ALA A 1 274 ? -23.461 31.512 -34.572 1.00 75.94 274 ALA A N 1
ATOM 2199 C CA . ALA A 1 274 ? -24.616 30.625 -34.419 1.00 75.94 274 ALA A CA 1
ATOM 2200 C C . ALA A 1 274 ? -25.509 30.593 -35.677 1.00 75.94 274 ALA A C 1
ATOM 2202 O O . ALA A 1 274 ? -25.931 29.516 -36.104 1.00 75.94 274 ALA A O 1
ATOM 2203 N N . GLN A 1 275 ? -25.748 31.744 -36.318 1.00 74.31 275 GLN A N 1
ATOM 2204 C CA . GLN A 1 275 ? -26.465 31.822 -37.598 1.00 74.31 275 GLN A CA 1
ATOM 2205 C C . GLN A 1 275 ? -25.703 31.107 -38.727 1.00 74.31 275 GLN A C 1
ATOM 2207 O O . GLN A 1 275 ? -26.304 30.326 -39.464 1.00 74.31 275 GLN A O 1
ATOM 2212 N N . LEU A 1 276 ? -24.381 31.290 -38.817 1.00 77.31 276 LEU A N 1
ATOM 2213 C CA . LEU A 1 276 ? -23.524 30.604 -39.794 1.00 77.31 276 LEU A CA 1
ATOM 2214 C C . LEU A 1 276 ? -23.461 29.083 -39.577 1.00 77.31 276 LEU A C 1
ATOM 2216 O O . LEU A 1 276 ? -23.359 28.333 -40.545 1.00 77.31 276 LEU A O 1
ATOM 2220 N N . ARG A 1 277 ? -23.556 28.598 -38.331 1.00 76.62 277 ARG A N 1
ATOM 2221 C CA . ARG A 1 277 ? -23.702 27.159 -38.047 1.00 76.62 277 ARG A CA 1
ATOM 2222 C C . ARG A 1 277 ? -25.061 26.632 -38.518 1.00 76.62 277 ARG A C 1
ATOM 2224 O O . ARG A 1 277 ? -25.103 25.603 -39.186 1.00 76.62 277 ARG A O 1
ATOM 2231 N N . ARG A 1 278 ? -26.158 27.354 -38.255 1.00 74.25 278 ARG A N 1
ATOM 2232 C CA . ARG A 1 278 ? -27.511 26.965 -38.706 1.00 74.25 278 ARG A CA 1
ATOM 2233 C C . ARG A 1 278 ? -27.650 26.947 -40.232 1.00 74.25 278 ARG A C 1
ATOM 2235 O O . ARG A 1 278 ? -28.216 25.999 -40.765 1.00 74.25 278 ARG A O 1
ATOM 2242 N N . SER A 1 279 ? -27.094 27.927 -40.948 1.00 75.06 279 SER A N 1
ATOM 2243 C CA . SER A 1 279 ? -27.143 27.946 -42.419 1.00 75.06 279 SER A CA 1
ATOM 2244 C C . SER A 1 279 ? -26.249 26.886 -43.075 1.00 75.06 279 SER A C 1
ATOM 2246 O O . SER A 1 279 ? -26.586 26.401 -44.152 1.00 75.06 279 SER A O 1
ATOM 2248 N N . ARG A 1 280 ? -25.156 26.460 -42.422 1.00 71.00 280 ARG A N 1
ATOM 2249 C CA . ARG A 1 280 ? -24.379 25.277 -42.839 1.00 71.00 280 ARG A CA 1
ATOM 2250 C C . ARG A 1 280 ? -25.175 23.982 -42.659 1.00 71.00 280 ARG A C 1
ATOM 2252 O O . ARG A 1 280 ? -25.250 23.205 -43.600 1.00 71.00 280 ARG A O 1
ATOM 2259 N N . LEU A 1 281 ? -25.830 23.788 -41.510 1.00 72.06 281 LEU A N 1
ATOM 2260 C CA . LEU A 1 281 ? -26.691 22.617 -41.283 1.00 72.06 281 LEU A CA 1
ATOM 2261 C C . LEU A 1 281 ? -27.841 22.543 -42.301 1.00 72.06 281 LEU A C 1
ATOM 2263 O O . LEU A 1 281 ? -28.049 21.492 -42.893 1.00 72.06 281 LEU A O 1
ATOM 2267 N N . ALA A 1 282 ? -28.516 23.662 -42.587 1.00 67.88 282 ALA A N 1
ATOM 2268 C CA . ALA A 1 282 ? -29.557 23.709 -43.618 1.00 67.88 282 ALA A CA 1
ATOM 2269 C C . ALA A 1 282 ? -29.026 23.349 -45.022 1.00 67.88 282 ALA A C 1
ATOM 2271 O O . ALA A 1 282 ? -29.678 22.615 -45.757 1.00 67.88 282 ALA A O 1
ATOM 2272 N N . ARG A 1 283 ? -27.820 23.808 -45.391 1.00 62.88 283 ARG A N 1
ATOM 2273 C CA . ARG A 1 283 ? -27.189 23.459 -46.679 1.00 62.88 283 ARG A CA 1
ATOM 2274 C C . ARG A 1 283 ? -26.804 21.983 -46.786 1.00 62.88 283 ARG A C 1
ATOM 2276 O O . ARG A 1 283 ? -26.869 21.442 -47.883 1.00 62.88 283 ARG A O 1
ATOM 2283 N N . ASN A 1 284 ? -26.464 21.332 -45.674 1.00 62.09 284 ASN A N 1
ATOM 2284 C CA . ASN A 1 284 ? -26.166 19.898 -45.647 1.00 62.09 284 ASN A CA 1
ATOM 2285 C C . ASN A 1 284 ? -27.419 19.011 -45.800 1.00 62.09 284 ASN A C 1
ATOM 2287 O O . ASN A 1 284 ? -27.270 17.832 -46.084 1.00 62.09 284 ASN A O 1
ATOM 2291 N N . VAL A 1 285 ? -28.632 19.554 -45.633 1.00 65.94 285 VAL A N 1
ATOM 2292 C CA . VAL A 1 285 ? -29.905 18.832 -45.859 1.00 65.94 285 VAL A CA 1
ATOM 2293 C C . VAL A 1 285 ? -30.417 19.001 -47.300 1.00 65.94 285 VAL A C 1
ATOM 2295 O O . VAL A 1 285 ? -31.220 18.205 -47.770 1.00 65.94 285 VAL A O 1
ATOM 2298 N N . VAL A 1 286 ? -29.933 20.014 -48.029 1.00 60.62 286 VAL A N 1
ATOM 2299 C CA . VAL A 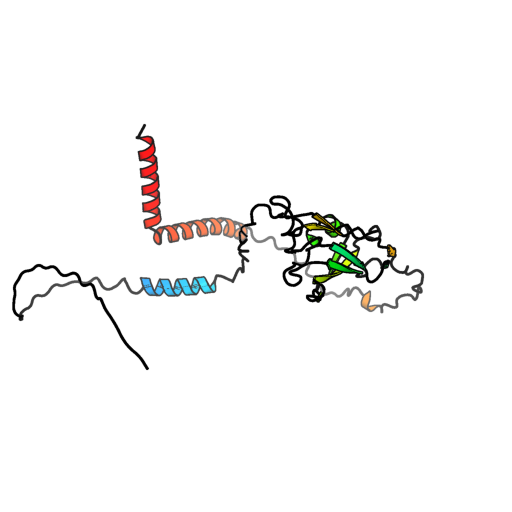1 286 ? -30.338 20.327 -49.420 1.00 60.62 286 VAL A CA 1
ATOM 2300 C C . VAL A 1 286 ? -29.346 19.758 -50.459 1.00 60.62 286 VAL A C 1
ATOM 2302 O O . VAL A 1 286 ? -29.476 19.995 -51.656 1.00 60.62 286 VAL A O 1
ATOM 2305 N N . ARG A 1 287 ? -28.362 18.967 -50.013 1.00 52.97 287 ARG A N 1
ATOM 2306 C CA . ARG A 1 287 ? -27.558 18.074 -50.858 1.00 52.97 287 ARG A CA 1
ATOM 2307 C C . ARG A 1 287 ? -27.853 16.613 -50.490 1.00 52.97 287 ARG A C 1
ATOM 2309 O O . ARG A 1 287 ? -27.216 16.120 -49.558 1.00 52.97 287 ARG A O 1
ATOM 2316 N N . PRO A 1 288 ? -28.807 15.952 -51.171 1.00 54.03 288 PRO A N 1
ATOM 2317 C CA . PRO A 1 288 ? -28.691 14.516 -51.413 1.00 54.03 288 PRO A CA 1
ATOM 2318 C C . PRO A 1 288 ? -27.451 14.212 -52.278 1.00 54.03 288 PRO A C 1
ATOM 2320 O O . PRO A 1 288 ? -26.987 15.136 -52.992 1.00 54.03 288 PRO A O 1
#

Secondary structure (DSSP, 8-state):
--------------------------------------SSTTHHHHHHHHHHHHHHHH-----------------TT--SSSEEEEEEEEEEEEEEES-SEEETTPPEEEEEEEEEES-TTTPPPP-GGGSHHHHHHEEEPSSPPPPEEETTTTEEEEEEEEEESSTT--EEPPEEEEEE-TTSPTT--S-EEEEPPEE-EEEPPPPGGGS--------GGGT-----S---------PPPHHHHHHHHHHHHHHHHHHHHHHHHH-HHHHHHHHHHHHHHHHHHS--

Radius of gyration: 39.64 Å; Cα contacts (8 Å, |Δi|>4): 301; chains: 1; bounding box: 96×88×109 Å

Sequence (288 aa):
MTPICMNCSYTARINCSYSGGSLSLPSASSATGRRHASRSRGLRRSARLIFLLLLCLWTEPVVGKVYAQEATSNPLGQPTEHYYGAWGVGVRVHWELERDSVKEGEVLLVTLVVERVRNPQEVQRPDLRKLEAFARQFEWIEPQPPAEVDAAKGQVRYPYRLRPRHRTVTEIPPLLFHYYNPSAPEGRQYPLTTAPAVTLRVLPPPSSEGSSALPLQAEGFWFQLVEGDGKVTLWSGARPPWSLWLASLVLGPLGVWSWYRLWRWWFPDAQRLAQLRRSRLARNVVRP

Mean predicted aligned error: 20.98 Å

pLDDT: mean 72.94, std 22.34, range [29.34, 97.19]